Protein AF-A0A840FZL0-F1 (afdb_monomer)

Nearest PDB structures (foldseek):
  4pg3-assembly1_A  TM=5.829E-01  e=6.941E-01  Plasmodium falciparum 3D7
  4ycw-assembly2_F  TM=5.174E-01  e=5.456E-01  Homo sapiens
  6ka6-assembly2_C  TM=3.915E-01  e=3.371E-01  Plasmodium falciparum NF54
  5hgq-assembly1_B  TM=4.459E-01  e=9.960E-01  Loa loa
  4dpg-assembly2_D  TM=3.783E-01  e=2.457E+00  Homo sapiens

Organism: Rhodocyclus tenuis (NCBI:txid1066)

Solvent-accessible surface area (backbone atoms only — not comparable to full-atom values): 14389 Å² total; per-residue (Å²): 140,88,85,88,85,84,86,82,77,90,64,82,72,77,75,56,70,69,56,55,52,51,50,48,55,49,48,53,51,44,35,59,59,43,38,43,32,33,42,71,85,57,88,88,79,59,76,74,55,58,58,53,52,54,53,51,53,54,54,43,68,67,45,89,48,71,68,58,31,58,47,52,52,50,52,53,36,59,76,70,44,21,53,22,72,43,51,59,62,54,50,59,43,49,54,55,26,54,79,66,73,45,35,78,49,68,34,31,38,65,97,78,47,77,43,32,50,57,71,29,51,37,53,45,61,77,54,83,72,91,73,81,42,36,38,33,46,53,19,46,67,70,72,48,74,53,87,80,10,40,30,34,39,34,75,57,39,42,93,90,26,42,32,33,41,73,46,55,44,65,60,36,70,75,33,83,68,29,60,56,54,45,52,52,50,50,52,49,66,72,43,68,85,77,55,42,37,29,36,42,35,34,39,66,51,70,43,86,50,94,86,26,32,34,53,41,60,93,49,72,69,34,51,41,80,42,84,39,76,60,74,78,76,70,82,73,89,80,77,85,85,83,85,86,86,131

Sequence (246 aa):
MELELALQEEEEAPAPVDEIEKARRRATRKVTRLVTKLTIPVAETDVSGGSQITSEIDRIRKYPDPRQRRRALRQYVRGLGATATSLEALVSCFEELKDLDELGQTFKVSGQGVFTFRQAFRHTKLGPTSGFAVYYGGAKPLTKRYGNGFVLKFIDPWKEKPITIYVSPDSLREYPPGARMIKMIDEIEATPEPKPYVRAYWIGGLTSGEEGWNATFTTLAHVVLRVVPPKARAPSSKAAQSQRTK

Radius of gyration: 22.17 Å; Cα contacts (8 Å, |Δi|>4): 341; chains: 1; bounding box: 41×80×51 Å

pLDDT: mean 72.57, std 17.43, range [29.78, 93.62]

Mean predicted aligned error: 14.05 Å

Secondary structure (DSSP, 8-state):
--SSSSSS----PPPPHHHHHHHHHHHHHHHHHH-SEE----TTS-HHHHHHHHHHHHHHHT-S-HHHHHHHHHHHHHHT-SEE-SHHHHHHHHHHHHHTT-TT-EEEETTTEEEEHHHHEEEGGG---SS--EEEEEE-S-SEEETTEEEEEBSS-BTTBPEEEEE-HHHHHHSTTHHHHHHHHHHHHHSPSSPPEEEEEEESEEEE-SSSEEEE-SSGGGEEEEEEPPPP----S-SSSSS---

Foldseek 3Di:
DDPPPDPPDPPVPPDPPVVLVVLVVVLVVLCQQAFQEEEECPPDDPPPVPVVVVVQLVVLVPDPDPVSSVVSSSVVCVVVRNYHDFVVSVVVSLVSCVVSVNQQDWHAYPPQGIDGSVGAEDEPQVFDDPGHHKYKAKWALFDDDDPLKGKTWGPHAHPPAIEIETDDPVLLVVDPCSVVVSVVSVVQVPDPPPGWIKMKIFIDHWDADDRGIYDDDDHCSRIDIDTDGPDPPPPPPPPPPDPDDD

Structure (mmCIF, N/CA/C/O backbone):
data_AF-A0A840FZL0-F1
#
_entry.id   AF-A0A840FZL0-F1
#
loop_
_atom_site.group_PDB
_atom_site.id
_atom_site.type_symbol
_atom_site.label_atom_id
_atom_site.label_alt_id
_atom_site.label_comp_id
_atom_site.label_asym_id
_atom_site.label_entity_id
_atom_site.label_seq_id
_atom_site.pdbx_PDB_ins_code
_atom_site.Cartn_x
_atom_site.Cartn_y
_atom_site.Cartn_z
_atom_site.occupancy
_atom_site.B_iso_or_equiv
_atom_site.auth_seq_id
_atom_site.auth_comp_id
_atom_site.auth_asym_id
_atom_site.auth_atom_id
_atom_site.pdbx_PDB_model_num
ATOM 1 N N . MET A 1 1 ? -1.846 57.608 -3.458 1.00 46.25 1 MET A N 1
ATOM 2 C CA . MET A 1 1 ? -2.729 57.473 -4.636 1.00 46.25 1 MET A CA 1
ATOM 3 C C . MET A 1 1 ? -1.790 57.259 -5.815 1.00 46.25 1 MET A C 1
ATOM 5 O O . MET A 1 1 ? -1.029 58.170 -6.074 1.00 46.25 1 MET A O 1
ATOM 9 N N . GLU A 1 2 ? -1.614 56.097 -6.448 1.00 42.84 2 GLU A N 1
ATOM 10 C CA . GLU A 1 2 ? -2.588 55.056 -6.822 1.00 42.84 2 GLU A CA 1
ATOM 11 C C . GLU A 1 2 ? -1.914 53.699 -7.193 1.00 42.84 2 GLU A C 1
ATOM 13 O O . GLU A 1 2 ? -2.175 53.169 -8.265 1.00 42.84 2 GLU A O 1
ATOM 18 N N . LEU A 1 3 ? -1.015 53.109 -6.388 1.00 42.28 3 LEU A N 1
ATOM 19 C CA . LEU A 1 3 ? -0.313 51.874 -6.826 1.00 42.28 3 LEU A CA 1
ATOM 20 C C . LEU A 1 3 ? -0.133 50.765 -5.767 1.00 42.28 3 LEU A C 1
ATOM 22 O O . LEU A 1 3 ? 0.718 49.900 -5.932 1.00 42.28 3 LEU A O 1
ATOM 26 N N . GLU A 1 4 ? -0.944 50.729 -4.705 1.00 40.09 4 GLU A N 1
ATOM 27 C CA . GLU A 1 4 ? -0.862 49.680 -3.658 1.00 40.09 4 GLU A CA 1
ATOM 28 C C . GLU A 1 4 ? -2.039 48.681 -3.646 1.00 40.09 4 GLU A C 1
ATOM 30 O O . GLU A 1 4 ? -2.209 47.939 -2.686 1.00 40.09 4 GLU A O 1
ATOM 35 N N . LEU A 1 5 ? -2.856 48.616 -4.701 1.00 45.25 5 LEU A N 1
ATOM 36 C CA . LEU A 1 5 ? -4.159 47.927 -4.654 1.00 45.25 5 LEU A CA 1
ATOM 37 C C . LEU A 1 5 ? -4.371 46.861 -5.747 1.00 45.25 5 LEU A C 1
ATOM 39 O O . LEU A 1 5 ? -5.485 46.692 -6.226 1.00 45.25 5 LEU A O 1
ATOM 43 N N . ALA A 1 6 ? -3.319 46.144 -6.161 1.00 42.31 6 ALA A N 1
ATOM 44 C CA . ALA A 1 6 ? -3.429 45.160 -7.253 1.00 42.31 6 ALA A CA 1
ATOM 45 C C . ALA A 1 6 ? -2.724 43.806 -7.025 1.00 42.31 6 ALA A C 1
ATOM 47 O O . ALA A 1 6 ? -2.487 43.084 -7.987 1.00 42.31 6 ALA A O 1
ATOM 48 N N . LEU A 1 7 ? -2.368 43.438 -5.788 1.00 42.12 7 LEU A N 1
ATOM 49 C CA . LEU A 1 7 ? -1.638 42.181 -5.517 1.00 42.12 7 LEU A CA 1
ATOM 50 C C . LEU A 1 7 ? -2.224 41.323 -4.385 1.00 42.12 7 LEU A C 1
ATOM 52 O O . LEU A 1 7 ? -1.544 40.451 -3.848 1.00 42.12 7 LEU A O 1
ATOM 56 N N . GLN A 1 8 ? -3.490 41.532 -4.033 1.00 43.75 8 GLN A N 1
ATOM 57 C CA . GLN A 1 8 ? -4.236 40.609 -3.181 1.00 43.75 8 GLN A CA 1
ATOM 58 C C . GLN A 1 8 ? -5.328 39.934 -4.010 1.00 43.75 8 GLN A C 1
ATOM 60 O O . GLN A 1 8 ? -6.031 40.616 -4.744 1.00 43.75 8 GLN A O 1
ATOM 65 N N . GLU A 1 9 ? -5.430 38.611 -3.845 1.00 44.69 9 GLU A N 1
ATOM 66 C CA . GLU A 1 9 ? -6.437 37.697 -4.415 1.00 44.69 9 GLU A CA 1
ATOM 67 C C . GLU A 1 9 ? -6.098 37.040 -5.768 1.00 44.69 9 GLU A C 1
ATOM 69 O O . GLU A 1 9 ? -6.888 37.040 -6.704 1.00 44.69 9 GLU A O 1
ATOM 74 N N . GLU A 1 10 ? -4.979 36.309 -5.830 1.00 42.50 10 GLU A N 1
ATOM 75 C CA . GLU A 1 10 ? -5.042 34.969 -6.440 1.00 42.50 10 GLU A CA 1
ATOM 76 C C . GLU A 1 10 ? -5.563 33.996 -5.372 1.00 42.50 10 GLU A C 1
ATOM 78 O O . GLU A 1 10 ? -4.831 33.195 -4.789 1.00 42.50 10 GLU A O 1
ATOM 83 N N . GLU A 1 11 ? -6.850 34.133 -5.047 1.00 44.62 11 GLU A N 1
ATOM 84 C CA . GLU A 1 11 ? -7.606 33.044 -4.444 1.00 44.62 11 GLU A CA 1
ATOM 85 C C . GLU A 1 11 ? -7.623 31.917 -5.482 1.00 44.62 11 GLU A C 1
ATOM 87 O O . GLU A 1 11 ? -8.079 32.099 -6.612 1.00 44.62 11 GLU A O 1
ATOM 92 N N . GLU A 1 12 ? -7.061 30.766 -5.122 1.00 48.44 12 GLU A N 1
ATOM 93 C CA . GLU A 1 12 ? -7.165 29.526 -5.881 1.00 48.44 12 GLU A CA 1
ATOM 94 C C . GLU A 1 12 ? -8.660 29.222 -6.052 1.00 48.44 12 GLU A C 1
ATOM 96 O O . GLU A 1 12 ? -9.311 28.706 -5.143 1.00 48.44 12 GLU A O 1
ATOM 101 N N . ALA A 1 13 ? -9.226 29.657 -7.184 1.00 51.25 13 ALA A N 1
ATOM 102 C CA . ALA A 1 13 ? -10.655 29.596 -7.433 1.00 51.25 13 ALA A CA 1
ATOM 103 C C . ALA A 1 13 ? -11.138 28.153 -7.216 1.00 51.25 13 ALA A C 1
ATOM 105 O O . ALA A 1 13 ? -10.579 27.229 -7.822 1.00 51.25 13 ALA A O 1
ATOM 106 N N . PRO A 1 14 ? -12.151 27.921 -6.359 1.00 53.94 14 PRO A N 1
ATOM 107 C CA . PRO A 1 14 ? -12.663 26.581 -6.136 1.00 53.94 14 PRO A CA 1
ATOM 108 C C . PRO A 1 14 ? -13.117 26.009 -7.478 1.00 53.94 14 PRO A C 1
ATOM 110 O O . PRO A 1 14 ? -13.820 26.678 -8.240 1.00 53.94 14 PRO A O 1
ATOM 113 N N . ALA A 1 15 ? -12.684 24.781 -7.781 1.00 56.97 15 ALA A N 1
ATOM 114 C CA . ALA A 1 15 ? -13.045 24.106 -9.022 1.00 56.97 15 ALA A CA 1
ATOM 115 C C . ALA A 1 15 ? -14.566 24.210 -9.253 1.00 56.97 15 ALA A C 1
ATOM 117 O O . ALA A 1 15 ? -15.337 24.052 -8.297 1.00 56.97 15 ALA A O 1
ATOM 118 N N . PRO A 1 16 ? -15.020 24.481 -10.491 1.00 70.62 16 PRO A N 1
ATOM 119 C CA . PRO A 1 16 ? -16.433 24.691 -10.770 1.00 70.62 16 PRO A CA 1
ATOM 120 C C . PRO A 1 16 ? -17.240 23.491 -10.263 1.00 70.62 16 PRO A C 1
ATOM 122 O O . PRO A 1 16 ? -16.865 22.341 -10.488 1.00 70.62 16 PRO A O 1
ATOM 125 N N . VAL A 1 17 ? -18.349 23.756 -9.566 1.00 65.19 17 VAL A N 1
ATOM 126 C CA . VAL A 1 17 ? -19.182 22.753 -8.866 1.00 65.19 17 VAL A CA 1
ATOM 127 C C . VAL A 1 17 ? -19.523 21.542 -9.759 1.00 65.19 17 VAL A C 1
ATOM 129 O O . VAL A 1 17 ? -19.538 20.398 -9.300 1.00 65.19 17 VAL A O 1
ATOM 132 N N . ASP A 1 18 ? -19.677 21.767 -11.066 1.00 74.06 18 ASP A N 1
ATOM 133 C CA . ASP A 1 18 ? -19.906 20.734 -12.082 1.00 74.06 18 ASP A CA 1
ATOM 134 C C . ASP A 1 18 ? -18.758 19.722 -12.244 1.00 74.06 18 ASP A C 1
ATOM 136 O O . ASP A 1 18 ? -18.992 18.557 -12.583 1.00 74.06 18 ASP A O 1
ATOM 140 N N . GLU A 1 19 ? -17.505 20.135 -12.056 1.00 75.00 19 GLU A N 1
ATOM 141 C CA . GLU A 1 19 ? -16.339 19.252 -12.141 1.00 75.00 19 GLU A CA 1
ATOM 142 C C . GLU A 1 19 ? -16.219 18.359 -10.916 1.00 75.00 19 GLU A C 1
ATOM 144 O O . GLU A 1 19 ? -15.965 17.161 -11.068 1.00 75.00 19 GLU A O 1
ATOM 149 N N . ILE A 1 20 ? -16.499 18.902 -9.730 1.00 75.62 20 ILE A N 1
ATOM 150 C CA . ILE A 1 20 ? -16.538 18.140 -8.479 1.00 75.62 20 ILE A CA 1
ATOM 151 C C . ILE A 1 20 ? -17.647 17.086 -8.557 1.00 75.62 20 ILE A C 1
ATOM 153 O O . ILE A 1 20 ? -17.404 15.910 -8.286 1.00 75.62 20 ILE A O 1
ATOM 157 N N . GLU A 1 21 ? -18.842 17.444 -9.037 1.00 79.31 21 GLU A N 1
ATOM 158 C CA . GLU A 1 21 ? -19.922 16.475 -9.244 1.00 79.31 21 GLU A CA 1
ATOM 159 C C . GLU A 1 21 ? -19.586 15.404 -10.292 1.00 79.31 21 GLU A C 1
ATOM 161 O O . GLU A 1 21 ? -19.912 14.222 -10.122 1.00 79.31 21 GLU A O 1
ATOM 166 N N . LYS A 1 22 ? -18.931 15.777 -11.397 1.00 81.81 22 LYS A N 1
ATOM 167 C CA . LYS A 1 22 ? -18.483 14.808 -12.410 1.00 81.81 22 LYS A CA 1
ATOM 168 C C . LYS A 1 22 ? -17.407 13.881 -11.848 1.00 81.81 22 LYS A C 1
ATOM 170 O O . LYS A 1 22 ? -17.469 12.678 -12.120 1.00 81.81 22 LYS A O 1
ATOM 175 N N . ALA A 1 23 ? -16.449 14.404 -11.085 1.00 76.31 23 ALA A N 1
ATOM 176 C CA . ALA A 1 23 ? -15.411 13.631 -10.407 1.00 76.31 23 ALA A CA 1
ATOM 177 C C . ALA A 1 23 ? -16.034 12.658 -9.401 1.00 76.31 23 ALA A C 1
ATOM 179 O O . ALA A 1 23 ? -15.772 11.459 -9.475 1.00 76.31 23 ALA A O 1
ATOM 180 N N . ARG A 1 24 ? -16.979 13.137 -8.590 1.00 78.06 24 ARG A N 1
ATOM 181 C CA . ARG A 1 24 ? -17.811 12.345 -7.680 1.00 78.06 24 ARG A CA 1
ATOM 182 C C . ARG A 1 24 ? -18.518 11.199 -8.387 1.00 78.06 24 ARG A C 1
ATOM 184 O O . ARG A 1 24 ? -18.287 10.036 -8.068 1.00 78.06 24 ARG A O 1
ATOM 191 N N . ARG A 1 25 ? -19.288 11.477 -9.444 1.00 79.81 25 ARG A N 1
ATOM 192 C CA . ARG A 1 25 ? -19.972 10.429 -10.227 1.00 79.81 25 ARG A CA 1
ATOM 193 C C . ARG A 1 25 ? -18.987 9.429 -10.837 1.00 79.81 25 ARG A C 1
ATOM 195 O O . ARG A 1 25 ? -19.314 8.247 -10.947 1.00 79.81 25 ARG A O 1
ATOM 202 N N . ARG A 1 26 ? -17.796 9.869 -11.262 1.00 78.44 26 ARG A N 1
ATOM 203 C CA . ARG A 1 26 ? -16.738 8.981 -11.777 1.00 78.44 26 ARG A CA 1
ATOM 204 C C . ARG A 1 26 ? -16.169 8.095 -10.671 1.00 78.44 26 ARG A C 1
ATOM 206 O O . ARG A 1 26 ? -16.086 6.891 -10.901 1.00 78.44 26 ARG A O 1
ATOM 213 N N . ALA A 1 27 ? -15.854 8.654 -9.506 1.00 71.75 27 ALA A N 1
ATOM 214 C CA . ALA A 1 27 ? -15.339 7.929 -8.350 1.00 71.75 27 ALA A CA 1
ATOM 215 C C . ALA A 1 27 ? -16.360 6.904 -7.849 1.00 71.75 27 ALA A C 1
ATOM 217 O O . ALA A 1 27 ? -16.037 5.723 -7.758 1.00 71.75 27 ALA A O 1
ATOM 218 N N . THR A 1 28 ? -17.628 7.289 -7.672 1.00 73.19 28 THR A N 1
ATOM 219 C CA . THR A 1 28 ? -18.692 6.348 -7.289 1.00 73.19 28 THR A CA 1
ATOM 220 C C . THR A 1 28 ? -18.834 5.233 -8.323 1.00 73.19 28 THR A C 1
ATOM 222 O O . THR A 1 28 ? -18.813 4.057 -7.975 1.00 73.19 28 THR A O 1
ATOM 225 N N . ARG A 1 29 ? -18.880 5.563 -9.624 1.00 73.12 29 ARG A N 1
ATOM 226 C CA . ARG A 1 29 ? -18.911 4.546 -10.690 1.00 73.12 29 ARG A CA 1
ATOM 227 C C . ARG A 1 29 ? -17.684 3.646 -10.658 1.00 73.12 29 ARG A C 1
ATOM 229 O O . ARG A 1 29 ? -17.809 2.472 -10.989 1.00 73.12 29 ARG A O 1
ATOM 236 N N . LYS A 1 30 ? -16.508 4.171 -10.312 1.00 69.00 30 LYS A N 1
ATOM 237 C CA . LYS A 1 30 ? -15.266 3.408 -10.206 1.00 69.00 30 LYS A CA 1
ATOM 238 C C . LYS A 1 30 ? -15.304 2.470 -9.005 1.00 69.00 30 LYS A C 1
ATOM 240 O O . LYS A 1 30 ? -15.003 1.301 -9.196 1.00 69.00 30 LYS A O 1
ATOM 245 N N . VAL A 1 31 ? -15.755 2.921 -7.838 1.00 67.31 31 VAL A N 1
ATOM 246 C CA . VAL A 1 31 ? -15.981 2.076 -6.655 1.00 67.31 31 VAL A CA 1
ATOM 247 C C . VAL A 1 31 ? -16.972 0.967 -6.993 1.00 67.31 31 VAL A C 1
ATOM 249 O O . VAL A 1 31 ? -16.640 -0.206 -6.875 1.00 67.31 31 VAL A O 1
ATOM 252 N N . THR A 1 32 ? -18.137 1.295 -7.556 1.00 64.56 32 THR A N 1
ATOM 253 C CA . THR A 1 32 ? -19.121 0.279 -7.964 1.00 64.56 32 THR A CA 1
ATOM 254 C C . THR A 1 32 ? -18.584 -0.655 -9.055 1.00 64.56 32 THR A C 1
ATOM 256 O O . THR A 1 32 ? -18.957 -1.819 -9.111 1.00 64.56 32 THR A O 1
ATOM 259 N N . ARG A 1 33 ? -17.708 -0.180 -9.948 1.00 62.06 33 ARG A N 1
ATOM 260 C CA . ARG A 1 33 ? -17.163 -0.981 -11.057 1.00 62.06 33 ARG A CA 1
ATOM 261 C C . ARG A 1 33 ? -15.959 -1.836 -10.667 1.00 62.06 33 ARG A C 1
ATOM 263 O O . ARG A 1 33 ? -15.757 -2.881 -11.279 1.00 62.06 33 ARG A O 1
ATOM 270 N N . LEU A 1 34 ? -15.120 -1.357 -9.757 1.00 58.75 34 LEU A N 1
ATOM 271 C CA . LEU A 1 34 ? -13.833 -1.962 -9.416 1.00 58.75 34 LEU A CA 1
ATOM 272 C C . LEU A 1 34 ? -13.852 -2.627 -8.042 1.00 58.75 34 LEU A C 1
ATOM 274 O O . LEU A 1 34 ? -13.121 -3.588 -7.842 1.00 58.75 34 LEU A O 1
ATOM 278 N N . VAL A 1 35 ? -14.655 -2.126 -7.103 1.00 62.03 35 VAL A N 1
ATOM 279 C CA . VAL A 1 35 ? -14.570 -2.463 -5.678 1.00 62.03 35 VAL A CA 1
ATOM 280 C C . VAL A 1 35 ? -15.975 -2.608 -5.082 1.00 62.03 35 VAL A C 1
ATOM 282 O O . VAL A 1 35 ? -16.405 -1.830 -4.241 1.00 62.03 35 VAL A O 1
ATOM 285 N N . THR A 1 36 ? -16.721 -3.624 -5.514 1.00 59.41 36 THR A N 1
ATOM 286 C CA . THR A 1 36 ? -17.925 -4.077 -4.787 1.00 59.41 36 THR A CA 1
ATOM 287 C C . THR A 1 36 ? -17.578 -5.208 -3.818 1.00 59.41 36 THR A C 1
ATOM 289 O O . THR A 1 36 ? -18.111 -5.268 -2.710 1.00 59.41 36 THR A O 1
ATOM 292 N N . LYS A 1 37 ? -16.644 -6.086 -4.207 1.00 58.88 37 LYS A N 1
ATOM 293 C CA . LYS A 1 37 ? -16.176 -7.224 -3.407 1.00 58.88 37 LYS A CA 1
ATOM 294 C C . LYS A 1 37 ? -14.655 -7.413 -3.517 1.00 58.88 37 LYS A C 1
ATOM 296 O O . LYS A 1 37 ? -14.148 -7.912 -4.508 1.00 58.88 37 LYS A O 1
ATOM 301 N N . LEU A 1 38 ? -13.889 -7.048 -2.502 1.00 66.62 38 LEU A N 1
ATOM 302 C CA . LEU A 1 38 ? -12.477 -7.394 -2.408 1.00 66.62 38 LEU A CA 1
ATOM 303 C C . LEU A 1 38 ? -12.329 -8.901 -2.148 1.00 66.62 38 LEU A C 1
ATOM 305 O O . LEU A 1 38 ? -12.906 -9.446 -1.203 1.00 66.62 38 LEU A O 1
ATOM 309 N N . THR A 1 39 ? -11.554 -9.582 -2.982 1.00 60.53 39 THR A N 1
ATOM 310 C CA . THR A 1 39 ? -11.085 -10.945 -2.710 1.00 60.53 39 THR A CA 1
ATOM 311 C C . THR A 1 39 ? -9.616 -10.830 -2.360 1.00 60.53 39 THR A C 1
ATOM 313 O O . THR A 1 39 ? -8.788 -10.592 -3.235 1.00 60.53 39 THR A O 1
ATOM 316 N N . ILE A 1 40 ? -9.317 -10.913 -1.067 1.00 58.41 40 ILE A N 1
ATOM 317 C CA . ILE A 1 40 ? -7.944 -10.973 -0.581 1.00 58.41 40 ILE A CA 1
ATOM 318 C C . ILE A 1 40 ? -7.516 -12.423 -0.773 1.00 58.41 40 ILE A C 1
ATOM 320 O O . ILE A 1 40 ? -8.167 -13.297 -0.195 1.00 58.41 40 ILE A O 1
ATOM 324 N N . PRO A 1 41 ? -6.481 -12.716 -1.572 1.00 51.53 41 PRO A N 1
ATOM 325 C CA . PRO A 1 41 ? -5.879 -14.034 -1.563 1.00 51.53 41 PRO A CA 1
ATOM 326 C C . PRO A 1 41 ? -5.166 -14.196 -0.216 1.00 51.53 41 PRO A C 1
ATOM 328 O O . PRO A 1 41 ? -3.973 -13.946 -0.075 1.00 51.53 41 PRO A O 1
ATOM 331 N N . VAL A 1 42 ? -5.925 -14.557 0.818 1.00 45.69 42 VAL A N 1
ATOM 332 C CA . VAL A 1 42 ? -5.350 -15.127 2.028 1.00 45.69 42 VAL A CA 1
ATOM 333 C C . VAL A 1 42 ? -4.876 -16.498 1.585 1.00 45.69 42 VAL A C 1
ATOM 335 O O . VAL A 1 42 ? -5.691 -17.351 1.223 1.00 45.69 42 VAL A O 1
ATOM 338 N N . ALA A 1 43 ? -3.557 -16.662 1.493 1.00 43.88 43 ALA A N 1
ATOM 339 C CA . ALA A 1 43 ? -2.959 -17.976 1.357 1.00 43.88 43 ALA A CA 1
ATOM 340 C C . ALA A 1 43 ? -3.677 -18.912 2.345 1.00 43.88 43 ALA A C 1
ATOM 342 O O . ALA A 1 43 ? -3.772 -18.577 3.521 1.00 43.88 43 ALA A O 1
ATOM 343 N N . GLU A 1 44 ? -4.225 -20.007 1.806 1.00 35.47 44 GLU A N 1
ATOM 344 C CA . GLU A 1 44 ? -4.810 -21.184 2.477 1.00 35.47 44 GLU A CA 1
ATOM 345 C C . GLU A 1 44 ? -6.319 -21.462 2.383 1.00 35.47 44 GLU A C 1
ATOM 347 O O . GLU A 1 44 ? -6.690 -22.575 2.736 1.00 35.47 44 GLU A O 1
ATOM 352 N N . THR A 1 45 ? -7.201 -20.619 1.822 1.00 34.56 45 THR A N 1
ATOM 353 C CA . THR A 1 45 ? -8.623 -21.058 1.689 1.00 34.56 45 THR A CA 1
ATOM 354 C C . THR A 1 45 ? -9.326 -20.915 0.349 1.00 34.56 45 THR A C 1
ATOM 356 O O . THR A 1 45 ? -10.504 -21.205 0.331 1.00 34.56 45 THR A O 1
ATOM 359 N N . ASP A 1 46 ? -8.661 -20.598 -0.771 1.00 35.16 46 ASP A N 1
ATOM 360 C CA . ASP A 1 46 ? -9.164 -20.985 -2.114 1.00 35.16 46 ASP A CA 1
ATOM 361 C C . ASP A 1 46 ? -8.167 -20.613 -3.227 1.00 35.16 46 ASP A C 1
ATOM 363 O O . ASP A 1 46 ? -8.309 -19.622 -3.950 1.00 35.16 46 ASP A O 1
ATOM 367 N N . VAL A 1 47 ? -7.134 -21.439 -3.419 1.00 38.69 47 VAL A N 1
ATOM 368 C CA . VAL A 1 47 ? -6.192 -21.286 -4.551 1.00 38.69 47 VAL A CA 1
ATOM 369 C C . VAL A 1 47 ? -6.838 -21.708 -5.888 1.00 38.69 47 VAL A C 1
ATOM 371 O O . VAL A 1 47 ? -6.315 -21.410 -6.961 1.00 38.69 47 VAL A O 1
ATOM 374 N N . SER A 1 48 ? -8.029 -22.318 -5.854 1.00 39.56 48 SER A N 1
ATOM 375 C CA . SER A 1 48 ? -8.764 -22.732 -7.058 1.00 39.56 48 SER A CA 1
ATOM 376 C C . SER A 1 48 ? -9.314 -21.538 -7.862 1.00 39.56 48 SER A C 1
ATOM 378 O O . SER A 1 48 ? -9.268 -21.536 -9.092 1.00 39.56 48 SER A O 1
ATOM 380 N N . GLY A 1 49 ? -9.748 -20.461 -7.191 1.00 40.59 49 GLY A N 1
ATOM 381 C CA . GLY A 1 49 ? -10.348 -19.295 -7.856 1.00 40.59 49 GLY A CA 1
ATOM 382 C C . GLY A 1 49 ? -9.339 -18.267 -8.381 1.00 40.59 49 GLY A C 1
ATOM 383 O O . GLY A 1 49 ? -9.523 -17.707 -9.460 1.00 40.59 49 GLY A O 1
ATOM 384 N N . GLY A 1 50 ? -8.241 -18.022 -7.656 1.00 40.81 50 GLY A N 1
ATOM 385 C CA . GLY A 1 50 ? -7.263 -16.982 -8.012 1.00 40.81 50 GLY A CA 1
ATOM 386 C C . GLY A 1 50 ? -6.532 -17.244 -9.335 1.00 40.81 50 GLY A C 1
ATOM 387 O O . GLY A 1 50 ? -6.354 -16.324 -10.132 1.00 40.81 50 GLY A O 1
ATOM 388 N N . SER A 1 51 ? -6.179 -18.506 -9.597 1.00 47.47 51 SER A N 1
ATOM 389 C CA . SER A 1 51 ? -5.520 -18.943 -10.838 1.00 47.47 51 SER A CA 1
ATOM 390 C C . SER A 1 51 ? -6.459 -18.885 -12.054 1.00 47.47 51 SER A C 1
ATOM 392 O O . SER A 1 51 ? -6.065 -18.493 -13.157 1.00 47.47 51 SER A O 1
ATOM 394 N N . GLN A 1 52 ? -7.746 -19.188 -11.856 1.00 49.66 52 GLN A N 1
ATOM 395 C CA . GLN A 1 52 ? -8.766 -19.049 -12.899 1.00 49.66 52 GLN A CA 1
ATOM 396 C C . GLN A 1 52 ? -9.051 -17.574 -13.218 1.00 49.66 52 GLN A C 1
ATOM 398 O O . GLN A 1 52 ? -9.231 -17.214 -14.379 1.00 49.66 52 GLN A O 1
ATOM 403 N N . ILE A 1 53 ? -9.004 -16.688 -12.215 1.00 52.69 53 ILE A N 1
ATOM 404 C CA . ILE A 1 53 ? -9.262 -15.261 -12.426 1.00 52.69 53 ILE A CA 1
ATOM 405 C C . ILE A 1 53 ? -8.140 -14.567 -13.201 1.00 52.69 53 ILE A C 1
ATOM 407 O O . ILE A 1 53 ? -8.419 -13.781 -14.109 1.00 52.69 53 ILE A O 1
ATOM 411 N N . THR A 1 54 ? -6.879 -14.839 -12.864 1.00 53.53 54 THR A N 1
ATOM 412 C CA . THR A 1 54 ? -5.730 -14.253 -13.571 1.00 53.53 54 THR A CA 1
ATOM 413 C C . THR A 1 54 ? -5.630 -14.778 -15.000 1.00 53.53 54 THR A C 1
ATOM 415 O O . THR A 1 54 ? -5.468 -13.983 -15.927 1.00 53.53 54 THR A O 1
ATOM 418 N N . SER A 1 55 ? -5.838 -16.081 -15.203 1.00 60.00 55 SER A N 1
ATOM 419 C CA . SER A 1 55 ? -5.821 -16.689 -16.538 1.00 60.00 55 SER A CA 1
ATOM 420 C C . SER A 1 55 ? -6.939 -16.171 -17.450 1.00 60.00 55 SER A C 1
ATOM 422 O O . SER A 1 55 ? -6.683 -15.910 -18.627 1.00 60.00 55 SER A O 1
ATOM 424 N N . GLU A 1 56 ? -8.146 -15.931 -16.932 1.00 60.69 56 GLU A N 1
ATOM 425 C CA . GLU A 1 56 ? -9.255 -15.391 -17.729 1.00 60.69 56 GLU A CA 1
ATOM 426 C C . GLU A 1 56 ? -9.066 -13.899 -18.063 1.00 60.69 56 GLU A C 1
ATOM 428 O O . GLU A 1 56 ? -9.321 -13.466 -19.189 1.00 60.69 56 GLU A O 1
ATOM 433 N N . ILE A 1 57 ? -8.512 -13.101 -17.141 1.00 59.84 57 ILE A N 1
ATOM 434 C CA . ILE A 1 57 ? -8.142 -11.700 -17.413 1.00 59.84 57 ILE A CA 1
ATOM 435 C C . ILE A 1 57 ? -7.038 -11.618 -18.476 1.00 59.84 57 ILE A C 1
ATOM 437 O O . ILE A 1 57 ? -7.101 -10.766 -19.369 1.00 59.84 57 ILE A O 1
ATOM 441 N N . ASP A 1 58 ? -6.047 -12.505 -18.418 1.00 68.50 58 ASP A N 1
ATOM 442 C CA . ASP A 1 58 ? -4.969 -12.550 -19.405 1.00 68.50 58 ASP A CA 1
ATOM 443 C C . ASP A 1 58 ? -5.449 -13.062 -20.770 1.00 68.50 58 ASP A C 1
ATOM 445 O O . ASP A 1 58 ? -4.980 -12.576 -21.802 1.00 68.50 58 ASP A O 1
ATOM 449 N N . ARG A 1 59 ? -6.457 -13.944 -20.815 1.00 75.81 59 ARG A N 1
ATOM 450 C CA . ARG A 1 59 ? -7.172 -14.298 -22.056 1.00 75.81 59 ARG A CA 1
ATOM 451 C C . ARG A 1 59 ? -7.920 -13.102 -22.641 1.00 75.81 59 ARG A C 1
ATOM 453 O O . ARG A 1 59 ? -7.761 -12.813 -23.824 1.00 75.81 59 ARG A O 1
ATOM 460 N N . ILE A 1 60 ? -8.654 -12.347 -21.821 1.00 73.12 60 ILE A N 1
ATOM 461 C CA . ILE A 1 60 ? -9.373 -11.143 -22.271 1.00 73.12 60 ILE A CA 1
ATOM 462 C C . ILE A 1 60 ? -8.388 -10.093 -22.812 1.00 73.12 60 ILE A C 1
ATOM 464 O O . ILE A 1 60 ? -8.663 -9.445 -23.822 1.00 73.12 60 ILE A O 1
ATOM 468 N N . ARG A 1 61 ? -7.210 -9.933 -22.192 1.00 72.06 61 ARG A N 1
ATOM 469 C CA . ARG A 1 61 ? -6.163 -8.999 -22.653 1.00 72.06 61 ARG A CA 1
ATOM 470 C C . ARG A 1 61 ? -5.602 -9.331 -24.032 1.00 72.06 61 ARG A C 1
ATOM 472 O O . ARG A 1 61 ? -5.173 -8.401 -24.714 1.00 72.06 61 ARG A O 1
ATOM 479 N N . LYS A 1 62 ? -5.634 -10.602 -24.440 1.00 84.00 62 LYS A N 1
ATOM 480 C CA . LYS A 1 62 ? -5.180 -11.064 -25.759 1.00 84.00 62 LYS A CA 1
ATOM 481 C C . LYS A 1 62 ? -6.172 -10.758 -26.886 1.00 84.00 62 LYS A C 1
ATOM 483 O O . LYS A 1 62 ? -5.824 -10.954 -28.045 1.00 84.00 62 LYS A O 1
ATOM 488 N N . TYR A 1 63 ? -7.374 -10.247 -26.596 1.00 82.44 63 TYR A N 1
ATOM 489 C CA . TYR A 1 63 ? -8.315 -9.884 -27.657 1.00 82.44 63 TYR A CA 1
ATOM 490 C C . TYR A 1 63 ? -7.802 -8.727 -28.522 1.00 82.44 63 TYR A C 1
ATOM 492 O O . TYR A 1 63 ? -7.476 -7.670 -27.971 1.00 82.44 63 TYR A O 1
ATOM 500 N N . PRO A 1 64 ? -7.784 -8.878 -29.859 1.00 74.00 64 PRO A N 1
ATOM 501 C CA . PRO A 1 64 ? -7.213 -7.884 -30.764 1.00 74.00 64 PRO A CA 1
ATOM 502 C C . PRO A 1 64 ? -7.995 -6.563 -30.741 1.00 74.00 64 PRO A C 1
ATOM 504 O O . PRO A 1 64 ? -7.383 -5.499 -30.731 1.00 74.00 64 PRO A O 1
ATOM 507 N N . ASP A 1 65 ? -9.327 -6.608 -30.618 1.00 86.38 65 ASP A N 1
ATOM 508 C CA . ASP A 1 65 ? -10.175 -5.411 -30.593 1.00 86.38 65 ASP A CA 1
ATOM 509 C C . ASP A 1 65 ? -10.341 -4.822 -29.166 1.00 86.38 65 ASP A C 1
ATOM 511 O O . ASP A 1 65 ? -10.844 -5.496 -28.250 1.00 86.38 65 ASP A O 1
ATOM 515 N N . PRO A 1 66 ? -9.994 -3.536 -28.946 1.00 66.94 66 PRO A N 1
ATOM 516 C CA . PRO A 1 66 ? -10.229 -2.832 -27.687 1.00 66.94 66 PRO A CA 1
ATOM 517 C C . PRO A 1 66 ? -11.696 -2.810 -27.230 1.00 66.94 66 PRO A C 1
ATOM 519 O O . PRO A 1 66 ? -11.966 -2.804 -26.022 1.00 66.94 66 PRO A O 1
ATOM 522 N N . ARG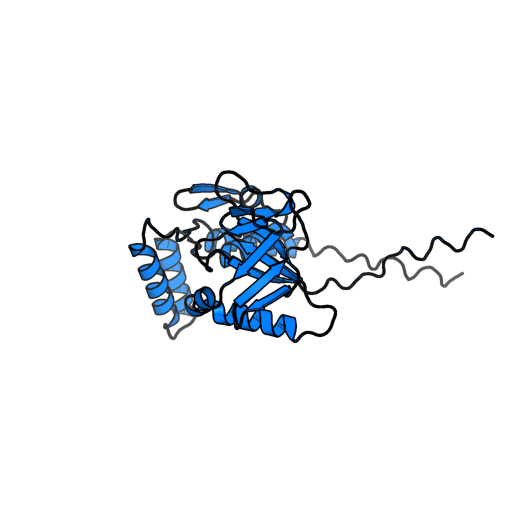 A 1 67 ? -12.669 -2.773 -28.153 1.00 70.31 67 ARG A N 1
ATOM 523 C CA . ARG A 1 67 ? -14.100 -2.720 -27.794 1.00 70.31 67 ARG A CA 1
ATOM 524 C C . ARG A 1 67 ? -14.592 -4.066 -27.275 1.00 70.31 67 ARG A C 1
ATOM 526 O O . ARG A 1 67 ? -15.284 -4.107 -26.251 1.00 70.31 67 ARG A O 1
ATOM 533 N N . GLN A 1 68 ? -14.179 -5.148 -27.924 1.00 76.56 68 GLN A N 1
ATOM 534 C CA . GLN A 1 68 ? -14.460 -6.520 -27.510 1.00 76.56 68 GLN A CA 1
ATOM 535 C C . GLN A 1 68 ? -13.816 -6.837 -26.156 1.00 76.56 68 GLN A C 1
ATOM 537 O O . GLN A 1 68 ? -14.499 -7.305 -25.244 1.00 76.56 68 GLN A O 1
ATOM 542 N N . ARG A 1 69 ? -12.558 -6.420 -25.957 1.00 73.75 69 ARG A N 1
ATOM 543 C CA . ARG A 1 69 ? -11.851 -6.486 -24.667 1.00 73.75 69 ARG A CA 1
ATOM 544 C C . ARG A 1 69 ? -12.634 -5.817 -23.541 1.00 73.75 69 ARG A C 1
ATOM 546 O O . ARG A 1 69 ? -12.839 -6.400 -22.481 1.00 73.75 69 ARG A O 1
ATOM 553 N N . ARG A 1 70 ? -13.153 -4.608 -23.779 1.00 62.41 70 ARG A N 1
ATOM 554 C CA . ARG A 1 70 ? -13.970 -3.868 -22.800 1.00 62.41 70 ARG A CA 1
ATOM 555 C C . ARG A 1 70 ? -15.342 -4.497 -22.542 1.00 62.41 70 ARG A C 1
ATOM 557 O O . ARG A 1 70 ? -15.911 -4.240 -21.480 1.00 62.41 70 ARG A O 1
ATOM 564 N N . ARG A 1 71 ? -15.930 -5.222 -23.499 1.00 70.75 71 ARG A N 1
ATOM 565 C CA . ARG A 1 71 ? -17.213 -5.928 -23.314 1.00 70.75 71 ARG A CA 1
ATOM 566 C C . ARG A 1 71 ? -17.023 -7.221 -22.527 1.00 70.75 71 ARG A C 1
ATOM 568 O O . ARG A 1 71 ? -17.714 -7.392 -21.529 1.00 70.75 71 ARG A O 1
ATOM 575 N N . ALA A 1 72 ? -16.049 -8.043 -22.904 1.00 68.25 72 ALA A N 1
ATOM 576 C CA . ALA A 1 72 ? -15.736 -9.287 -22.210 1.00 68.25 72 ALA A CA 1
ATOM 577 C C . ALA A 1 72 ? -15.304 -9.037 -20.762 1.00 68.25 72 ALA A C 1
ATOM 579 O O . ALA A 1 72 ? -15.835 -9.655 -19.847 1.00 68.25 72 ALA A O 1
ATOM 580 N N . LEU A 1 73 ? -14.464 -8.020 -20.529 1.00 57.91 73 LEU A N 1
ATOM 581 C CA . LEU A 1 73 ? -14.101 -7.609 -19.173 1.00 57.91 73 LEU A CA 1
ATOM 582 C C . LEU A 1 73 ? -15.334 -7.177 -18.362 1.00 57.91 73 LEU A C 1
ATOM 584 O O . LEU A 1 73 ? -15.436 -7.490 -17.186 1.00 57.91 73 LEU A O 1
ATOM 588 N N . ARG A 1 74 ? -16.302 -6.482 -18.977 1.00 56.38 74 ARG A N 1
ATOM 589 C CA . ARG A 1 74 ? -17.544 -6.070 -18.298 1.00 56.38 74 ARG A CA 1
ATOM 590 C C . ARG A 1 74 ? -18.473 -7.242 -17.989 1.00 56.38 74 ARG A C 1
ATOM 592 O O . ARG A 1 74 ? -19.108 -7.217 -16.943 1.00 56.38 74 ARG A O 1
ATOM 599 N N . GLN A 1 75 ? -18.579 -8.224 -18.879 1.00 62.03 75 GLN A N 1
ATOM 600 C CA . GLN A 1 75 ? -19.388 -9.425 -18.655 1.00 62.03 75 GLN A CA 1
ATOM 601 C C . GLN A 1 75 ? -18.770 -10.315 -17.579 1.00 62.03 75 GLN A C 1
ATOM 603 O O . GLN A 1 75 ? -19.472 -10.719 -16.660 1.00 62.03 75 GLN A O 1
ATOM 608 N N . TYR A 1 76 ? -17.455 -10.509 -17.630 1.00 57.75 76 TYR A N 1
ATOM 609 C CA . TYR A 1 76 ? -16.697 -11.245 -16.626 1.00 57.75 76 TYR A CA 1
ATOM 610 C C . TYR A 1 76 ? -16.815 -10.607 -15.230 1.00 57.75 76 TYR A C 1
ATOM 612 O O . TYR A 1 76 ? -17.190 -11.263 -14.262 1.00 57.75 76 TYR A O 1
ATOM 620 N N . VAL A 1 77 ? -16.626 -9.285 -15.143 1.00 49.66 77 VAL A N 1
ATOM 621 C CA . VAL A 1 77 ? -16.777 -8.508 -13.899 1.00 49.66 77 VAL A CA 1
ATOM 622 C C . VAL A 1 77 ? -18.233 -8.466 -13.407 1.00 49.66 77 VAL A C 1
ATOM 624 O O . VAL A 1 77 ? -18.465 -8.412 -12.204 1.00 49.66 77 VAL A O 1
ATOM 627 N N . ARG A 1 78 ? -19.237 -8.513 -14.296 1.00 52.69 78 ARG A N 1
ATOM 628 C CA . ARG A 1 78 ? -20.653 -8.641 -13.893 1.00 52.69 78 ARG A CA 1
ATOM 629 C C . ARG A 1 78 ? -20.982 -10.032 -13.356 1.00 52.69 78 ARG A C 1
ATOM 631 O O . ARG A 1 78 ? -21.720 -10.114 -12.383 1.00 52.69 78 ARG A O 1
ATOM 638 N N . GLY A 1 79 ? -20.442 -11.090 -13.963 1.00 49.72 79 GLY A N 1
ATOM 639 C CA . GLY A 1 79 ? -20.664 -12.476 -13.537 1.00 49.72 79 GLY A CA 1
ATOM 640 C C . GLY A 1 79 ? -20.058 -12.796 -12.169 1.00 49.72 79 GLY A C 1
ATOM 641 O O . GLY A 1 79 ? -20.610 -13.600 -11.429 1.00 49.72 79 GLY A O 1
ATOM 642 N N . LEU A 1 80 ? -18.971 -12.115 -11.797 1.00 46.28 80 LEU A N 1
ATOM 643 C CA . LEU A 1 80 ? -18.314 -12.271 -10.494 1.00 46.28 80 LEU A CA 1
ATOM 644 C C . LEU A 1 80 ? -18.861 -11.334 -9.398 1.00 46.28 80 LEU A C 1
ATOM 646 O O . LEU A 1 80 ? -18.487 -11.459 -8.228 1.00 46.28 80 LEU A O 1
ATOM 650 N N . GLY A 1 81 ? -19.721 -10.372 -9.762 1.00 45.81 81 GLY A N 1
ATOM 651 C CA . GLY A 1 81 ? -19.839 -9.114 -9.022 1.00 45.81 81 GLY A CA 1
ATOM 652 C C . GLY A 1 81 ? -18.528 -8.328 -9.133 1.00 45.81 81 GLY A C 1
ATOM 653 O O . GLY A 1 81 ? -17.459 -8.911 -9.287 1.00 45.81 81 GLY A O 1
ATOM 654 N N . ALA A 1 82 ? -18.554 -6.996 -9.113 1.00 50.00 82 ALA A N 1
ATOM 655 C CA . ALA A 1 82 ? -17.321 -6.238 -9.325 1.00 50.00 82 ALA A CA 1
ATOM 656 C C . ALA A 1 82 ? -16.300 -6.498 -8.201 1.00 50.00 82 ALA A C 1
ATOM 658 O O . ALA A 1 82 ? -16.405 -5.944 -7.104 1.00 50.00 82 ALA A O 1
ATOM 659 N N . THR A 1 83 ? -15.329 -7.379 -8.466 1.00 48.78 83 THR A N 1
ATOM 660 C CA . THR A 1 83 ? -14.345 -7.815 -7.481 1.00 48.78 83 THR A CA 1
ATOM 661 C C . THR A 1 83 ? -12.993 -7.157 -7.692 1.00 48.78 83 THR A C 1
ATOM 663 O O . THR A 1 83 ? -12.380 -7.334 -8.747 1.00 48.78 83 THR A O 1
ATOM 666 N N . ALA A 1 84 ? -12.480 -6.476 -6.670 1.00 54.97 84 ALA A N 1
ATOM 667 C CA . ALA A 1 84 ? -11.066 -6.132 -6.627 1.00 54.97 84 ALA A CA 1
ATOM 668 C C . ALA A 1 84 ? -10.299 -7.359 -6.128 1.00 54.97 84 ALA A C 1
ATOM 670 O O . ALA A 1 84 ? -10.581 -7.876 -5.052 1.00 54.97 84 ALA A O 1
ATOM 671 N N . THR A 1 85 ? -9.333 -7.840 -6.900 1.00 60.12 85 THR A N 1
ATOM 672 C CA . THR A 1 85 ? -8.397 -8.890 -6.459 1.00 60.12 85 THR A CA 1
ATOM 673 C C . THR A 1 85 ? -7.076 -8.316 -5.951 1.00 60.12 85 THR A C 1
ATOM 675 O O . THR A 1 85 ? -6.234 -9.048 -5.447 1.00 60.12 85 THR A O 1
ATOM 678 N N . SER A 1 86 ? -6.879 -7.001 -6.098 1.00 67.50 86 SER A N 1
ATOM 679 C CA . SER A 1 86 ? -5.628 -6.317 -5.784 1.00 67.50 86 SER A CA 1
ATOM 680 C C . SER A 1 86 ? -5.873 -5.124 -4.870 1.00 67.50 86 SER A C 1
ATOM 682 O O . SER A 1 86 ? -6.780 -4.317 -5.108 1.00 67.50 86 SER A O 1
ATOM 684 N N . LEU A 1 87 ? -5.004 -4.987 -3.866 1.00 81.19 87 LEU A N 1
ATOM 685 C CA . LEU A 1 87 ? -4.923 -3.817 -2.999 1.00 81.19 87 LEU A CA 1
ATOM 686 C C . LEU A 1 87 ? -4.746 -2.522 -3.810 1.00 81.19 87 LEU A C 1
ATOM 688 O O . LEU A 1 87 ? -5.247 -1.479 -3.407 1.00 81.19 87 LEU A O 1
ATOM 692 N N . GLU A 1 88 ? -4.111 -2.577 -4.984 1.00 80.56 88 GLU A N 1
ATOM 693 C CA . GLU A 1 88 ? -3.852 -1.390 -5.805 1.00 80.56 88 GLU A CA 1
ATOM 694 C C . GLU A 1 88 ? -5.145 -0.699 -6.261 1.00 80.56 88 GLU A C 1
ATOM 696 O O . GLU A 1 88 ? -5.263 0.524 -6.179 1.00 80.56 88 GLU A O 1
ATOM 701 N N . ALA A 1 89 ? -6.148 -1.477 -6.680 1.00 79.19 89 ALA A N 1
ATOM 702 C CA . ALA A 1 89 ? -7.442 -0.937 -7.093 1.00 79.19 89 ALA A CA 1
ATOM 703 C C . ALA A 1 89 ? -8.187 -0.285 -5.920 1.00 79.19 89 ALA A C 1
ATOM 705 O O . ALA A 1 89 ? -8.843 0.745 -6.091 1.00 79.19 89 ALA A O 1
ATOM 706 N N . LEU A 1 90 ? -8.058 -0.875 -4.731 1.00 84.12 90 LEU A N 1
ATOM 707 C CA . LEU A 1 90 ? -8.668 -0.386 -3.502 1.00 84.12 90 LEU A CA 1
ATOM 708 C C . LEU A 1 90 ? -7.999 0.912 -3.025 1.00 84.12 90 LEU A C 1
ATOM 710 O O . LEU A 1 90 ? -8.702 1.873 -2.722 1.00 84.12 90 LEU A O 1
ATOM 714 N N . VAL A 1 91 ? -6.665 0.984 -3.049 1.00 87.81 91 VAL A N 1
ATOM 715 C CA . VAL A 1 91 ? -5.894 2.205 -2.750 1.00 87.81 91 VAL A CA 1
ATOM 716 C C . VAL A 1 91 ? -6.260 3.329 -3.717 1.00 87.81 91 VAL A C 1
ATOM 718 O O . VAL A 1 91 ? -6.550 4.437 -3.281 1.00 87.81 91 VAL A O 1
ATOM 721 N N . SER A 1 92 ? -6.338 3.045 -5.018 1.00 85.12 92 SER A N 1
ATOM 722 C CA . SER A 1 92 ? -6.726 4.053 -6.009 1.00 85.12 92 SER A CA 1
ATOM 723 C C . SER A 1 92 ? -8.173 4.532 -5.884 1.00 85.12 92 SER A C 1
ATOM 725 O O . SER A 1 92 ? -8.477 5.616 -6.366 1.00 85.12 92 SER A O 1
ATOM 727 N N . CYS A 1 93 ? -9.080 3.744 -5.300 1.00 83.81 93 CYS A N 1
ATOM 728 C CA . CYS A 1 93 ? -10.418 4.234 -4.958 1.00 83.81 93 CYS A CA 1
ATOM 729 C C . CYS A 1 93 ? -10.380 5.069 -3.677 1.00 83.81 93 CYS A C 1
ATOM 731 O O . CYS A 1 93 ? -11.034 6.098 -3.606 1.00 83.81 93 CYS A O 1
ATOM 733 N N . PHE A 1 94 ? -9.592 4.654 -2.685 1.00 88.06 94 PHE A N 1
ATOM 734 C CA . PHE A 1 94 ? -9.424 5.404 -1.446 1.00 88.06 94 PHE A CA 1
ATOM 735 C C . PHE A 1 94 ? -8.843 6.799 -1.673 1.00 88.06 94 PHE A C 1
ATOM 737 O O . PHE A 1 94 ? -9.355 7.743 -1.089 1.00 88.06 94 PHE A O 1
ATOM 744 N N . GLU A 1 95 ? -7.810 6.947 -2.507 1.00 86.50 95 GLU A N 1
ATOM 745 C CA . GLU A 1 95 ? -7.224 8.263 -2.800 1.00 86.50 95 GLU A CA 1
ATOM 746 C C . GLU A 1 95 ? -8.251 9.195 -3.457 1.00 86.50 95 GLU A C 1
ATOM 748 O O . GLU A 1 95 ? -8.478 10.289 -2.956 1.00 86.50 95 GLU A O 1
ATOM 753 N N . GLU A 1 96 ? -8.971 8.716 -4.475 1.00 83.38 96 GLU A N 1
ATOM 754 C CA . GLU A 1 96 ? -10.028 9.503 -5.127 1.00 83.38 96 GLU A CA 1
ATOM 755 C C . GLU A 1 96 ? -11.180 9.854 -4.175 1.00 83.38 96 GLU A C 1
ATOM 757 O O . GLU A 1 96 ? -11.674 10.976 -4.187 1.00 83.38 96 GLU A O 1
ATOM 762 N N . LEU A 1 97 ? -11.616 8.913 -3.331 1.00 84.69 97 LEU A N 1
ATOM 763 C CA . LEU A 1 97 ? -12.668 9.169 -2.344 1.00 84.69 97 LEU A CA 1
ATOM 764 C C . LEU A 1 97 ? -12.203 10.102 -1.227 1.00 84.69 97 LEU A C 1
ATOM 766 O O . LEU A 1 97 ? -13.023 10.822 -0.667 1.00 84.69 97 LEU A O 1
ATOM 770 N N . LYS A 1 98 ? -10.916 10.077 -0.878 1.00 86.00 98 LYS A N 1
ATOM 77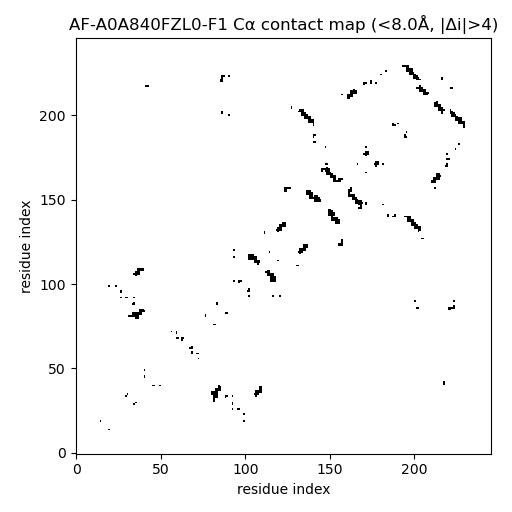1 C CA . LYS A 1 98 ? -10.339 10.964 0.130 1.00 86.00 98 LYS A CA 1
ATOM 772 C C . LYS A 1 98 ? -10.350 12.410 -0.354 1.00 86.00 98 LYS A C 1
ATOM 774 O O . LYS A 1 98 ? -10.700 13.284 0.430 1.00 86.00 98 LYS A O 1
ATOM 779 N N . ASP A 1 99 ? -10.010 12.642 -1.618 1.00 82.06 99 ASP A N 1
ATOM 780 C CA . ASP A 1 99 ? -10.019 13.982 -2.214 1.00 82.06 99 ASP A CA 1
ATOM 781 C C . ASP A 1 99 ? -11.446 14.550 -2.339 1.00 82.06 99 ASP A C 1
ATOM 783 O O . ASP A 1 99 ? -11.638 15.761 -2.341 1.00 82.06 99 ASP A O 1
ATOM 787 N N . LEU A 1 100 ? -12.455 13.673 -2.384 1.00 81.25 100 LEU A N 1
ATOM 788 C CA . LEU A 1 100 ? -13.881 14.017 -2.449 1.00 81.25 100 LEU A CA 1
ATOM 789 C C . LEU A 1 100 ? -14.602 13.988 -1.085 1.00 81.25 100 LEU A C 1
ATOM 791 O O . LEU A 1 100 ? -15.815 14.172 -1.043 1.00 81.25 100 LEU A O 1
ATOM 795 N N . ASP A 1 101 ? -13.889 13.705 0.010 1.00 83.06 101 ASP A N 1
ATOM 796 C CA . ASP A 1 101 ? -14.440 13.481 1.361 1.00 83.06 101 ASP A CA 1
ATOM 797 C C . ASP A 1 101 ? -15.584 12.433 1.432 1.00 83.06 101 ASP A C 1
ATOM 799 O O . ASP A 1 101 ? -16.503 12.490 2.247 1.00 83.06 101 ASP A O 1
ATOM 803 N N . GLU A 1 102 ? -15.520 11.403 0.584 1.00 85.12 102 GLU A N 1
ATOM 804 C CA . GLU A 1 102 ? -16.531 10.340 0.460 1.00 85.12 102 GLU A CA 1
ATOM 805 C C . GLU A 1 102 ? -16.082 8.993 1.036 1.00 85.12 102 GLU A C 1
ATOM 807 O O . GLU A 1 102 ? -16.509 7.912 0.620 1.00 85.12 102 GLU A O 1
ATOM 812 N N . LEU A 1 103 ? -15.241 9.027 2.064 1.00 85.56 103 LEU A N 1
ATOM 813 C CA . LEU A 1 103 ? -14.718 7.818 2.707 1.00 85.56 103 LEU A CA 1
ATOM 814 C C . LEU A 1 103 ? -15.795 6.963 3.410 1.00 85.56 103 LEU A C 1
ATOM 816 O O . LEU A 1 103 ? -15.504 5.853 3.859 1.00 85.56 103 LEU A O 1
ATOM 820 N N . GLY A 1 104 ? -17.036 7.449 3.502 1.00 84.88 104 GLY A N 1
ATOM 821 C CA . GLY A 1 104 ? -18.188 6.696 4.006 1.00 84.88 104 GLY A CA 1
ATOM 822 C C . GLY A 1 104 ? -18.675 5.572 3.082 1.00 84.88 104 GLY A C 1
ATOM 823 O O . GLY A 1 104 ? -19.480 4.751 3.518 1.00 84.88 104 GLY A O 1
ATOM 824 N N . GLN A 1 105 ? -18.197 5.496 1.832 1.00 83.12 105 GLN A N 1
ATOM 825 C CA . GLN A 1 105 ? -18.577 4.410 0.922 1.00 83.12 105 GLN A CA 1
ATOM 826 C C . GLN A 1 105 ? -18.160 3.035 1.468 1.00 83.12 105 GLN A C 1
ATOM 828 O O . GLN A 1 105 ? -17.152 2.900 2.169 1.00 83.12 105 GLN A O 1
ATOM 833 N N . THR A 1 106 ? -18.943 2.006 1.142 1.00 84.06 106 THR A N 1
ATOM 834 C CA . THR A 1 106 ? -18.739 0.637 1.624 1.00 84.06 106 THR A CA 1
ATOM 835 C C . THR A 1 106 ? -18.235 -0.290 0.528 1.00 84.06 106 THR A C 1
ATOM 837 O O . THR A 1 106 ? -18.525 -0.115 -0.654 1.00 84.06 106 THR A O 1
ATO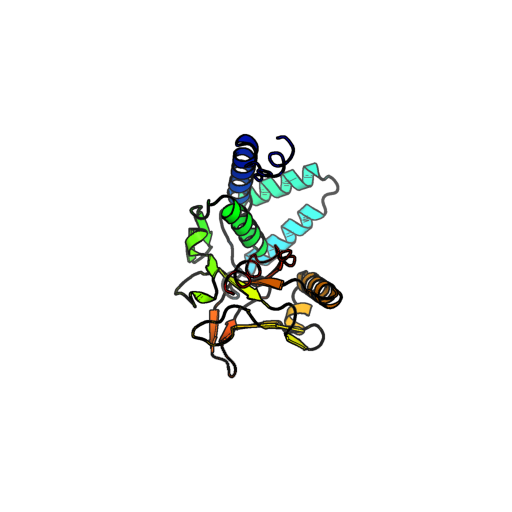M 840 N N . PHE A 1 107 ? -17.489 -1.310 0.933 1.00 82.00 107 PHE A N 1
ATOM 841 C CA . PHE A 1 107 ? -17.090 -2.425 0.088 1.00 82.00 107 PHE A CA 1
ATOM 842 C C . PHE A 1 107 ? -17.107 -3.719 0.899 1.00 82.00 107 PHE A C 1
ATOM 844 O O . PHE A 1 107 ? -16.913 -3.724 2.116 1.00 82.00 107 PHE A O 1
ATOM 851 N N . LYS A 1 108 ? -17.353 -4.844 0.229 1.00 78.50 108 LYS A N 1
ATOM 852 C CA . LYS A 1 108 ? -17.330 -6.161 0.869 1.00 78.50 108 LYS A CA 1
ATOM 853 C C . LYS A 1 108 ? -15.934 -6.756 0.779 1.00 78.50 108 LYS A C 1
ATOM 855 O O . LYS A 1 108 ? -15.352 -6.741 -0.293 1.00 78.50 108 LYS A O 1
ATOM 860 N N . VAL A 1 109 ? -15.417 -7.335 1.850 1.00 76.81 109 VAL A N 1
ATOM 861 C CA . VAL A 1 109 ? -14.218 -8.175 1.846 1.00 76.81 109 VAL A CA 1
ATOM 862 C C . VAL A 1 109 ? -14.651 -9.626 2.012 1.00 76.81 109 VAL A C 1
ATOM 864 O O . VAL A 1 109 ? -15.398 -9.977 2.930 1.00 76.81 109 VAL A O 1
ATOM 867 N N . SER A 1 110 ? -14.214 -10.480 1.093 1.00 72.00 110 SER A N 1
ATOM 868 C CA . SER A 1 110 ? -14.516 -11.912 1.124 1.00 72.00 110 SER A CA 1
ATOM 869 C C . SER A 1 110 ? -13.971 -12.531 2.413 1.00 72.00 110 SER A C 1
ATOM 871 O O . SER A 1 110 ? -12.814 -12.316 2.753 1.00 72.00 110 SER A O 1
ATOM 873 N N . GLY A 1 111 ? -14.823 -13.242 3.155 1.00 69.94 111 GLY A N 1
ATOM 874 C CA . GLY A 1 111 ? -14.465 -13.866 4.434 1.00 69.94 111 GLY A CA 1
ATOM 875 C C . GLY A 1 111 ? -14.425 -12.933 5.653 1.00 69.94 111 GLY A C 1
ATOM 876 O O 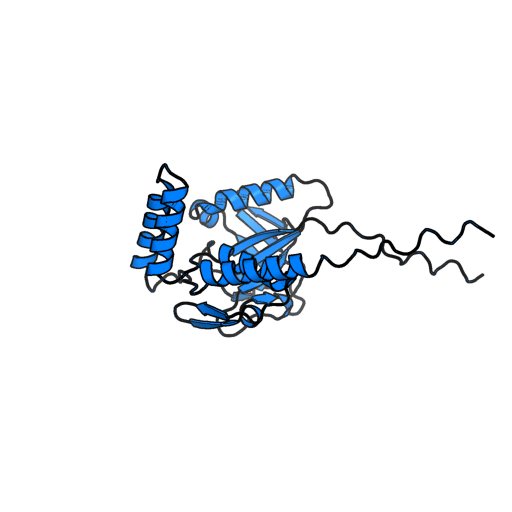. GLY A 1 111 ? -14.374 -13.433 6.768 1.00 69.94 111 GLY A O 1
ATOM 877 N N . GLN A 1 112 ? -14.487 -11.604 5.482 1.00 74.00 112 GLN A N 1
ATOM 878 C CA . GLN A 1 112 ? -14.356 -10.646 6.598 1.00 74.00 112 GLN A CA 1
ATOM 879 C C . GLN A 1 112 ? -15.556 -9.701 6.770 1.00 74.00 112 GLN A C 1
ATOM 881 O O . GLN A 1 112 ? -15.692 -9.088 7.824 1.00 74.00 112 GLN A O 1
ATOM 886 N N . GLY A 1 113 ? -16.449 -9.595 5.779 1.00 80.81 113 GLY A N 1
ATOM 887 C CA . GLY A 1 113 ? -17.698 -8.832 5.898 1.00 80.81 113 GLY A CA 1
ATOM 888 C C . GLY A 1 113 ? -17.710 -7.540 5.084 1.00 80.81 113 GLY A C 1
ATOM 889 O O . GLY A 1 113 ? -17.058 -7.451 4.048 1.00 80.81 113 GLY A O 1
ATOM 890 N N . VAL A 1 114 ? -18.513 -6.559 5.494 1.00 84.56 114 VAL A N 1
ATOM 891 C CA . VAL A 1 114 ? -18.654 -5.263 4.806 1.00 84.56 114 VAL A CA 1
ATOM 892 C C . VAL A 1 114 ? -17.959 -4.184 5.627 1.00 84.56 114 VAL A C 1
ATOM 894 O O . VAL A 1 114 ? -18.199 -4.077 6.824 1.00 84.56 114 VAL A O 1
ATOM 897 N N . PHE A 1 115 ? -17.123 -3.378 4.975 1.00 85.19 115 PHE A N 1
ATOM 898 C CA . PHE A 1 115 ? -16.345 -2.312 5.602 1.00 85.19 115 PHE A CA 1
ATOM 899 C C . PHE A 1 115 ? -16.574 -0.985 4.887 1.00 85.19 115 PHE A C 1
ATOM 901 O O . PHE A 1 115 ? -16.818 -0.953 3.681 1.00 85.19 115 PHE A O 1
ATOM 908 N N . THR A 1 116 ? -16.457 0.121 5.619 1.00 87.88 116 THR A N 1
ATOM 909 C CA . THR A 1 116 ? -16.338 1.458 5.014 1.00 87.88 116 THR A CA 1
ATOM 910 C C . THR A 1 116 ? -14.876 1.762 4.683 1.00 87.88 116 THR A C 1
ATOM 912 O O . THR A 1 116 ? -13.975 1.304 5.392 1.00 87.88 116 THR A O 1
ATOM 915 N N . PHE A 1 117 ? -14.612 2.572 3.651 1.00 87.12 117 PHE A N 1
ATOM 916 C CA . PHE A 1 117 ? -13.245 3.025 3.342 1.00 87.12 117 PHE A CA 1
ATOM 917 C C . PHE A 1 117 ? -12.599 3.738 4.537 1.00 87.12 117 PHE A C 1
ATOM 919 O O . PHE A 1 117 ? -11.426 3.507 4.825 1.00 87.12 117 PHE A O 1
ATOM 926 N N . ARG A 1 118 ? -13.379 4.525 5.288 1.00 88.50 118 ARG A N 1
ATOM 927 C CA . ARG A 1 118 ? -12.932 5.216 6.506 1.00 88.50 118 ARG A CA 1
ATOM 928 C C . ARG A 1 118 ? -12.471 4.270 7.616 1.00 88.50 118 ARG A C 1
ATOM 930 O O . ARG A 1 118 ? -11.522 4.588 8.321 1.00 88.50 118 ARG A O 1
ATOM 937 N N . GLN A 1 119 ? -13.153 3.141 7.806 1.00 87.81 119 GLN A N 1
ATOM 938 C CA . GLN A 1 119 ? -12.798 2.169 8.846 1.00 87.81 119 GLN A CA 1
ATOM 939 C C . GLN A 1 119 ? -11.655 1.255 8.411 1.00 87.81 119 GLN A C 1
ATOM 941 O O . GLN A 1 119 ? -10.805 0.912 9.232 1.00 87.81 119 GLN A O 1
ATOM 946 N N . ALA A 1 120 ? -11.645 0.866 7.134 1.00 88.81 120 ALA A N 1
ATOM 947 C CA . ALA A 1 120 ? -10.662 -0.059 6.599 1.00 88.81 120 ALA A CA 1
ATOM 948 C C . ALA A 1 120 ? -9.279 0.582 6.449 1.00 88.81 120 ALA A C 1
ATOM 950 O O . ALA A 1 120 ? -8.284 -0.062 6.761 1.00 88.81 120 ALA A O 1
ATOM 951 N N . PHE A 1 121 ? -9.186 1.831 5.986 1.00 91.50 121 PHE A N 1
ATOM 952 C CA . PHE A 1 121 ? -7.899 2.506 5.830 1.00 91.50 121 PHE A CA 1
ATOM 953 C C . PHE A 1 121 ? -7.484 3.200 7.119 1.00 91.50 121 PHE A C 1
ATOM 955 O O . PHE A 1 121 ? -8.152 4.119 7.590 1.00 91.50 121 PHE A O 1
ATOM 962 N N . ARG A 1 122 ? -6.334 2.805 7.663 1.00 91.00 122 ARG A N 1
ATOM 963 C CA . ARG A 1 122 ? -5.798 3.366 8.901 1.00 91.00 122 ARG A CA 1
ATOM 964 C C . ARG A 1 122 ? -4.403 3.919 8.720 1.00 91.00 122 ARG A C 1
ATOM 966 O O . ARG A 1 122 ? -3.513 3.275 8.175 1.00 91.00 122 ARG A O 1
ATOM 973 N N . HIS A 1 123 ? -4.204 5.117 9.251 1.00 91.38 123 HIS A N 1
ATOM 974 C CA . HIS A 1 123 ? -2.880 5.704 9.316 1.00 91.38 123 HIS A CA 1
ATOM 975 C C . HIS A 1 123 ? -2.013 4.955 10.339 1.00 91.38 123 HIS A C 1
ATOM 977 O O . HIS A 1 123 ? -2.487 4.645 11.433 1.00 91.38 123 HIS A O 1
ATOM 983 N N . THR A 1 124 ? -0.734 4.731 10.031 1.00 88.44 124 THR A N 1
ATOM 984 C CA . THR A 1 124 ? 0.208 3.992 10.898 1.00 88.44 124 THR A CA 1
ATOM 985 C C . THR A 1 124 ? 0.274 4.502 12.342 1.00 88.44 124 THR A C 1
ATOM 987 O O . THR A 1 124 ? 0.305 3.707 13.276 1.00 88.44 124 THR A O 1
ATOM 990 N N . LYS A 1 125 ? 0.227 5.828 12.536 1.00 86.62 125 LYS A N 1
ATOM 991 C CA . LYS A 1 125 ? 0.171 6.503 13.854 1.00 86.62 125 LYS A CA 1
ATOM 992 C C . LYS A 1 125 ? -0.903 5.976 14.803 1.00 86.62 125 LYS A C 1
ATOM 994 O O . LYS A 1 125 ? -0.713 6.038 16.012 1.00 86.62 125 LYS A O 1
ATOM 999 N N . LEU A 1 126 ? -2.034 5.510 14.274 1.00 86.25 126 LEU A N 1
ATOM 1000 C CA . LEU A 1 126 ? -3.151 5.027 15.090 1.00 86.25 126 LEU A CA 1
ATOM 1001 C C . LEU A 1 126 ? -2.897 3.619 15.644 1.00 86.25 126 LEU A C 1
ATOM 1003 O O . LEU A 1 126 ? -3.603 3.183 16.549 1.00 86.25 126 LEU A O 1
ATOM 1007 N N . GLY A 1 127 ? -1.874 2.931 15.136 1.00 82.69 127 GLY A N 1
ATOM 1008 C CA . GLY A 1 127 ? -1.519 1.584 15.549 1.00 82.69 127 GLY A CA 1
ATOM 1009 C C . GLY A 1 127 ? -2.375 0.486 14.912 1.00 82.69 127 GLY A C 1
ATOM 1010 O O . GLY A 1 127 ? -3.289 0.763 14.126 1.00 82.69 127 GLY A O 1
ATOM 1011 N N . PRO A 1 128 ? -2.062 -0.778 15.242 1.00 84.88 128 PRO A N 1
ATOM 1012 C CA . PRO A 1 128 ? -2.781 -1.939 14.755 1.00 84.88 128 PRO A CA 1
ATOM 1013 C C . PRO A 1 128 ? -4.192 -2.009 15.354 1.00 84.88 128 PRO A C 1
ATOM 1015 O O . PRO A 1 128 ? -4.445 -1.530 16.460 1.00 84.88 128 PRO A O 1
ATOM 1018 N N . THR A 1 129 ? -5.115 -2.627 14.623 1.00 84.25 129 THR A N 1
ATOM 1019 C CA . THR A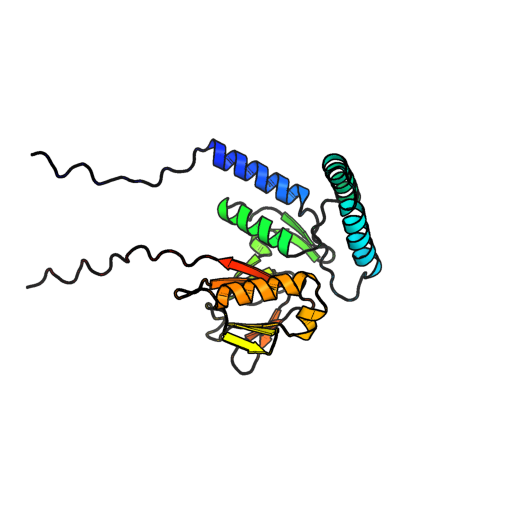 1 129 ? -6.501 -2.856 15.050 1.00 84.25 129 THR A CA 1
ATOM 1020 C C . THR A 1 129 ? -6.867 -4.327 14.945 1.00 84.25 129 THR A C 1
ATOM 1022 O O . THR A 1 129 ? -6.248 -5.074 14.188 1.00 84.25 129 THR A O 1
ATOM 1025 N N . SER A 1 130 ? -7.898 -4.735 15.681 1.00 76.19 130 SER A N 1
ATOM 1026 C CA . SER A 1 130 ? -8.554 -6.020 15.465 1.00 76.19 130 SER A CA 1
ATOM 1027 C C . SER A 1 130 ? -9.353 -5.993 14.156 1.00 76.19 130 SER A C 1
ATOM 1029 O O . SER A 1 130 ? -10.105 -5.054 13.889 1.00 76.19 130 SER A O 1
ATOM 1031 N N . GLY A 1 131 ? -9.183 -7.032 13.338 1.00 78.56 131 GLY A N 1
ATOM 1032 C CA . GLY A 1 131 ? -9.909 -7.221 12.081 1.00 78.56 131 GLY A CA 1
ATOM 1033 C C . GLY A 1 131 ? -9.191 -6.677 10.844 1.00 78.56 131 GLY A C 1
ATOM 1034 O O . GLY A 1 131 ? -7.980 -6.464 10.842 1.00 78.56 131 GLY A O 1
ATOM 1035 N N . PHE A 1 132 ? -9.946 -6.506 9.757 1.00 83.88 132 PHE A N 1
ATOM 1036 C CA . PHE A 1 132 ? -9.402 -6.039 8.486 1.00 83.88 132 PHE A CA 1
ATOM 1037 C C . PHE A 1 132 ? -8.977 -4.574 8.564 1.00 83.88 132 PHE A C 1
ATOM 1039 O O . PHE A 1 132 ? -9.799 -3.698 8.837 1.00 83.88 132 PHE A O 1
ATOM 1046 N N . ALA A 1 133 ? -7.717 -4.304 8.241 1.00 87.31 133 ALA A N 1
ATOM 1047 C CA . ALA A 1 133 ? -7.241 -2.952 8.019 1.00 87.31 133 ALA A CA 1
ATOM 1048 C C . ALA A 1 133 ? -6.193 -2.911 6.908 1.00 87.31 133 ALA A C 1
ATOM 1050 O O . ALA A 1 133 ? -5.345 -3.796 6.774 1.00 87.31 133 ALA A O 1
ATOM 1051 N N . VAL A 1 134 ? -6.256 -1.833 6.136 1.00 90.81 134 VAL A N 1
ATOM 1052 C CA . VAL A 1 134 ? -5.207 -1.383 5.233 1.00 90.81 134 VAL A CA 1
ATOM 1053 C C . VAL A 1 134 ? -4.459 -0.272 5.946 1.00 90.81 134 VAL A C 1
ATOM 1055 O O . VAL A 1 134 ? -4.980 0.831 6.127 1.00 90.81 134 VAL A O 1
ATOM 1058 N N . TYR A 1 135 ? -3.235 -0.555 6.358 1.00 92.69 135 TYR A N 1
ATOM 1059 C CA . TYR A 1 135 ? -2.378 0.442 6.975 1.00 92.69 135 TYR A CA 1
ATOM 1060 C C . TYR A 1 135 ? -1.716 1.287 5.900 1.00 92.69 135 TYR A C 1
ATOM 1062 O O . TYR A 1 135 ? -1.338 0.773 4.848 1.00 92.69 135 TYR A O 1
ATOM 1070 N N . TYR A 1 136 ? -1.569 2.583 6.153 1.00 93.62 136 TYR A N 1
ATOM 1071 C CA . TYR A 1 136 ? -0.858 3.472 5.247 1.00 93.62 136 TYR A CA 1
ATOM 1072 C C . TYR A 1 136 ? -0.068 4.547 5.982 1.00 93.62 136 TYR A C 1
ATOM 1074 O O . TYR A 1 136 ? -0.461 5.008 7.056 1.00 93.62 136 TYR A O 1
ATOM 1082 N N . GLY A 1 137 ? 1.037 4.978 5.378 1.00 91.62 137 GLY A N 1
ATOM 1083 C CA . GLY A 1 137 ? 1.875 6.043 5.918 1.00 91.62 137 GLY A CA 1
ATOM 1084 C C . GLY A 1 137 ? 2.925 6.532 4.929 1.00 91.62 137 GLY A C 1
ATOM 1085 O O . GLY A 1 137 ? 3.200 5.889 3.913 1.00 91.62 137 GLY A O 1
ATOM 1086 N N . GLY A 1 138 ? 3.498 7.697 5.228 1.00 89.81 138 GLY A N 1
ATOM 1087 C CA . GLY A 1 138 ? 4.645 8.226 4.497 1.00 89.81 138 GLY A CA 1
ATOM 1088 C C . GLY A 1 138 ? 5.932 7.542 4.946 1.00 89.81 138 GLY A C 1
ATOM 1089 O O . GLY A 1 138 ? 6.214 7.461 6.140 1.00 89.81 138 GLY A O 1
ATOM 1090 N N . ALA A 1 139 ? 6.722 7.077 3.990 1.00 87.50 139 ALA A N 1
ATOM 1091 C CA . ALA A 1 139 ? 8.019 6.468 4.189 1.00 87.50 139 ALA A CA 1
ATOM 1092 C C . ALA A 1 139 ? 9.110 7.257 3.474 1.00 87.50 139 ALA A C 1
ATOM 1094 O O . ALA A 1 139 ? 8.911 7.840 2.402 1.00 87.50 139 ALA A O 1
ATOM 1095 N N . LYS A 1 140 ? 10.287 7.272 4.100 1.00 83.94 140 LYS A N 1
ATOM 1096 C CA . LYS A 1 140 ? 11.485 7.813 3.478 1.00 83.94 140 LYS A CA 1
ATOM 1097 C C . LYS A 1 140 ? 11.876 6.920 2.295 1.00 83.94 140 LYS A C 1
ATOM 1099 O O . LYS A 1 140 ? 11.786 5.698 2.421 1.00 83.94 140 LYS A O 1
ATOM 1104 N N . PRO A 1 141 ? 12.311 7.525 1.180 1.00 68.25 141 PRO A N 1
ATOM 1105 C CA . PRO A 1 141 ? 12.419 6.869 -0.120 1.00 68.25 141 PRO A CA 1
ATOM 1106 C C . PRO A 1 141 ? 13.269 5.601 -0.126 1.00 68.25 141 PRO A C 1
ATOM 1108 O O . PRO A 1 141 ? 12.922 4.644 -0.807 1.00 68.25 141 PRO A O 1
ATOM 1111 N N . LEU A 1 142 ? 14.351 5.567 0.653 1.00 75.75 142 LEU A N 1
ATOM 1112 C CA . LEU A 1 142 ? 15.190 4.385 0.783 1.00 75.75 142 LEU A CA 1
ATOM 1113 C C . LEU A 1 142 ? 16.034 4.507 2.048 1.00 75.75 142 LEU A C 1
ATOM 1115 O O . LEU A 1 142 ? 16.735 5.500 2.226 1.00 75.75 142 LEU A O 1
ATOM 1119 N N . THR A 1 143 ? 15.942 3.527 2.947 1.00 73.00 143 THR A N 1
ATOM 1120 C CA . THR A 1 143 ? 16.818 3.478 4.132 1.00 73.00 143 THR A CA 1
ATOM 1121 C C . THR A 1 143 ? 17.984 2.525 3.910 1.00 73.00 143 THR A C 1
ATOM 1123 O O . THR A 1 143 ? 19.107 2.833 4.294 1.00 73.00 143 THR A O 1
ATOM 1126 N N . LYS A 1 144 ? 17.727 1.372 3.279 1.00 81.75 144 LYS A N 1
ATOM 1127 C CA . LYS A 1 144 ? 18.746 0.358 2.995 1.00 81.75 144 LYS A CA 1
ATOM 1128 C C . LYS A 1 144 ? 18.331 -0.510 1.806 1.00 81.75 144 LYS A C 1
ATOM 1130 O O . LYS A 1 144 ? 17.143 -0.806 1.662 1.00 81.75 144 LYS A O 1
ATOM 1135 N N . ARG A 1 145 ? 19.303 -0.938 0.994 1.00 83.81 145 ARG A N 1
ATOM 1136 C CA . ARG A 1 145 ? 19.131 -1.943 -0.070 1.00 83.81 145 ARG A CA 1
ATOM 1137 C C . ARG A 1 145 ? 19.816 -3.253 0.286 1.00 83.81 145 ARG A C 1
ATOM 1139 O O . ARG A 1 145 ? 20.850 -3.262 0.949 1.00 83.81 145 ARG A O 1
ATOM 1146 N N . TYR A 1 146 ? 19.242 -4.336 -0.217 1.00 83.88 146 TYR A N 1
ATOM 1147 C CA . TYR A 1 146 ? 19.774 -5.690 -0.144 1.00 83.88 146 TYR A CA 1
ATOM 1148 C C . TYR A 1 146 ? 19.639 -6.324 -1.529 1.00 83.88 146 TYR A C 1
ATOM 1150 O O . TYR A 1 146 ? 18.643 -6.978 -1.825 1.00 83.88 146 TYR A O 1
ATOM 1158 N N . GLY A 1 147 ? 20.591 -6.060 -2.427 1.00 84.88 147 GLY A N 1
ATOM 1159 C CA . GLY A 1 147 ? 20.418 -6.372 -3.850 1.00 84.88 147 GLY A CA 1
ATOM 1160 C C . GLY A 1 147 ? 19.186 -5.654 -4.415 1.00 84.88 147 GLY A C 1
ATOM 1161 O O . GLY A 1 147 ? 19.096 -4.431 -4.325 1.00 84.88 147 GLY A O 1
ATOM 1162 N N . ASN A 1 148 ? 18.217 -6.418 -4.932 1.00 83.44 148 ASN A N 1
ATOM 1163 C CA . ASN A 1 148 ? 16.936 -5.879 -5.414 1.00 83.44 148 ASN A CA 1
ATOM 1164 C C . ASN A 1 148 ? 15.909 -5.647 -4.291 1.00 83.44 148 ASN A C 1
ATOM 1166 O O . ASN A 1 148 ? 14.890 -5.004 -4.524 1.00 83.44 148 ASN A O 1
ATOM 1170 N N . GLY A 1 149 ? 16.151 -6.182 -3.091 1.00 87.44 149 GLY A N 1
ATOM 1171 C CA . GLY A 1 149 ? 15.319 -5.956 -1.913 1.00 87.44 149 GLY A CA 1
ATOM 1172 C C . GLY A 1 149 ? 15.605 -4.606 -1.263 1.00 87.44 149 GLY A C 1
ATOM 1173 O O . GLY A 1 149 ? 16.678 -4.021 -1.439 1.00 87.44 149 GLY A O 1
ATOM 1174 N N . PHE A 1 150 ? 14.654 -4.106 -0.480 1.00 90.00 150 PHE A N 1
ATOM 1175 C CA . PHE A 1 150 ? 14.754 -2.779 0.122 1.00 90.00 150 PHE A CA 1
ATOM 1176 C C . PHE A 1 150 ? 14.029 -2.678 1.466 1.00 90.00 150 PHE A C 1
ATOM 1178 O O . PHE A 1 150 ? 13.082 -3.412 1.754 1.00 90.00 150 PHE A O 1
ATOM 1185 N N . VAL A 1 151 ? 14.488 -1.733 2.290 1.00 91.12 151 VAL A N 1
ATOM 1186 C CA . VAL A 1 151 ? 13.844 -1.332 3.545 1.00 91.12 151 VAL A CA 1
ATOM 1187 C C . VAL A 1 151 ? 13.374 0.112 3.443 1.00 91.12 151 VAL A C 1
ATOM 1189 O O . VAL A 1 151 ? 14.161 1.027 3.166 1.00 91.12 151 VAL A O 1
ATOM 1192 N N . LEU A 1 152 ? 12.092 0.311 3.738 1.00 90.62 152 LEU A N 1
ATOM 1193 C CA . LEU A 1 152 ? 11.466 1.617 3.890 1.00 90.62 152 LEU A CA 1
ATOM 1194 C C . LEU A 1 152 ? 11.237 1.904 5.373 1.00 90.62 152 LEU A C 1
ATOM 1196 O O . LEU A 1 152 ? 10.612 1.107 6.071 1.00 90.62 152 LEU A O 1
ATOM 1200 N N . LYS A 1 153 ? 11.708 3.060 5.847 1.00 91.38 153 LYS A N 1
ATOM 1201 C CA . LYS A 1 153 ? 11.440 3.562 7.200 1.00 91.38 153 LYS A CA 1
ATOM 1202 C C . LYS A 1 153 ? 10.349 4.623 7.142 1.00 91.38 153 LYS A C 1
ATOM 1204 O O . LYS A 1 153 ? 10.482 5.618 6.424 1.00 91.38 153 LYS A O 1
ATOM 1209 N N . PHE A 1 154 ? 9.278 4.418 7.896 1.00 91.00 154 PHE A N 1
ATOM 1210 C CA . PHE A 1 154 ? 8.172 5.361 7.976 1.00 91.00 154 PHE A CA 1
ATOM 1211 C C . PHE A 1 154 ? 8.590 6.632 8.713 1.00 91.00 154 PHE A C 1
ATOM 1213 O O . PHE A 1 154 ? 9.373 6.597 9.663 1.00 91.00 154 PHE A O 1
ATOM 1220 N N . ILE A 1 155 ? 8.068 7.764 8.245 1.00 88.75 155 ILE A N 1
ATOM 1221 C CA . ILE A 1 155 ? 8.270 9.086 8.848 1.00 88.75 155 ILE A CA 1
ATOM 1222 C C . ILE A 1 155 ? 7.526 9.162 10.181 1.00 88.75 155 ILE A C 1
ATOM 1224 O O . ILE A 1 155 ? 8.002 9.769 11.135 1.00 88.75 155 ILE A O 1
ATOM 1228 N N . ASP A 1 156 ? 6.364 8.521 10.228 1.00 88.38 156 ASP A N 1
ATOM 1229 C CA . ASP A 1 156 ? 5.435 8.596 11.334 1.00 88.38 156 ASP A CA 1
ATOM 1230 C C . ASP A 1 156 ? 5.587 7.381 12.262 1.00 88.38 156 ASP A C 1
ATOM 1232 O O . ASP A 1 156 ? 5.210 6.270 11.867 1.00 88.38 156 ASP A O 1
ATOM 1236 N N . PRO A 1 157 ? 6.136 7.564 13.478 1.00 86.56 157 PRO A N 1
ATOM 1237 C CA . PRO A 1 157 ? 6.317 6.479 14.431 1.00 86.56 157 PRO A CA 1
ATOM 1238 C C . PRO A 1 157 ? 4.990 6.068 15.077 1.00 86.56 157 PRO A C 1
ATOM 1240 O O . PRO A 1 157 ? 4.020 6.832 15.108 1.00 86.56 157 PRO A O 1
ATOM 1243 N N . TRP A 1 158 ? 4.974 4.873 15.664 1.00 86.88 158 TRP A N 1
ATOM 1244 C CA . TRP A 1 158 ? 3.907 4.430 16.559 1.00 86.88 158 TRP A CA 1
ATOM 1245 C C . TRP A 1 158 ? 4.498 4.089 17.925 1.00 86.88 158 TRP A C 1
ATOM 1247 O O . TRP A 1 158 ? 5.464 3.330 18.018 1.00 86.88 158 TRP A O 1
ATOM 1257 N N . LYS A 1 159 ? 3.930 4.675 18.989 1.00 86.56 159 LYS A N 1
ATOM 1258 C CA . LYS A 1 159 ? 4.484 4.619 20.356 1.00 86.56 159 LYS A CA 1
ATOM 1259 C C . LYS A 1 159 ? 5.965 5.023 20.401 1.00 86.56 159 LYS A C 1
ATOM 1261 O O . LYS A 1 159 ? 6.784 4.289 20.939 1.00 86.56 159 LYS A O 1
ATOM 1266 N N . GLU A 1 160 ? 6.301 6.133 19.736 1.00 86.25 160 GLU A N 1
ATOM 1267 C CA . GLU A 1 160 ? 7.664 6.699 19.640 1.00 86.25 160 GLU A CA 1
ATOM 1268 C C . GLU A 1 160 ? 8.708 5.802 18.953 1.00 86.25 160 GLU A C 1
ATOM 1270 O O . GLU A 1 160 ? 9.845 6.216 18.741 1.00 86.25 160 GLU A O 1
ATOM 1275 N N . LYS A 1 161 ? 8.316 4.603 18.514 1.00 89.00 161 LYS A N 1
ATOM 1276 C CA . LYS A 1 161 ? 9.179 3.670 17.797 1.00 89.00 161 LYS A CA 1
ATOM 1277 C C . LYS A 1 161 ? 8.962 3.771 16.286 1.00 89.00 161 LYS A C 1
ATOM 1279 O O . LYS A 1 161 ? 7.818 3.913 15.836 1.00 89.00 161 LYS A O 1
ATOM 1284 N N . PRO A 1 162 ? 10.035 3.689 15.480 1.00 89.69 162 PRO A N 1
ATOM 1285 C CA . PRO A 1 162 ? 9.913 3.726 14.031 1.00 89.69 162 PRO A CA 1
ATOM 1286 C C . PRO A 1 162 ? 9.174 2.490 13.519 1.00 89.69 162 PRO A C 1
ATOM 1288 O O . PRO A 1 162 ? 9.286 1.409 14.093 1.00 89.69 162 PRO A O 1
ATOM 1291 N N . ILE A 1 163 ? 8.448 2.658 12.416 1.00 91.50 163 ILE A N 1
ATOM 1292 C CA . ILE A 1 163 ? 7.878 1.542 11.659 1.00 91.50 163 ILE A CA 1
ATOM 1293 C C . ILE A 1 163 ? 8.740 1.321 10.417 1.00 91.50 163 ILE A C 1
ATOM 1295 O O . ILE A 1 163 ? 9.162 2.287 9.774 1.00 91.50 163 ILE A O 1
ATOM 1299 N N . THR A 1 164 ? 8.989 0.068 10.063 1.00 92.50 164 THR A N 1
ATOM 1300 C CA . THR A 1 164 ? 9.739 -0.326 8.868 1.00 92.50 164 THR A CA 1
ATOM 1301 C C . THR A 1 164 ? 8.954 -1.346 8.044 1.00 92.50 164 THR A C 1
ATOM 1303 O O . THR A 1 164 ? 8.260 -2.207 8.579 1.00 92.50 164 THR A O 1
ATOM 1306 N N . ILE A 1 165 ? 9.056 -1.249 6.717 1.00 91.94 165 ILE A N 1
ATOM 1307 C CA . ILE A 1 165 ? 8.671 -2.315 5.783 1.00 91.94 165 ILE A CA 1
ATOM 1308 C C . ILE A 1 165 ? 9.954 -2.854 5.170 1.00 91.94 165 ILE A C 1
ATOM 1310 O O . ILE A 1 165 ? 10.733 -2.091 4.597 1.00 91.94 165 ILE A O 1
ATOM 1314 N N . TYR A 1 166 ? 10.141 -4.166 5.260 1.00 91.62 166 TYR A N 1
ATOM 1315 C CA . TYR A 1 166 ? 11.173 -4.877 4.522 1.00 91.62 166 TYR A CA 1
ATOM 1316 C C . TYR A 1 166 ? 10.539 -5.666 3.380 1.00 91.62 166 TYR A C 1
ATOM 1318 O O . TYR A 1 166 ? 9.560 -6.384 3.578 1.00 91.62 166 TYR A O 1
ATOM 1326 N N . VAL A 1 167 ? 11.114 -5.533 2.190 1.00 89.94 167 VAL A N 1
ATOM 1327 C CA . VAL A 1 167 ? 10.748 -6.311 1.011 1.00 89.94 167 VAL A CA 1
ATOM 1328 C C . VAL A 1 167 ? 11.970 -7.106 0.572 1.00 89.94 167 VAL A C 1
ATOM 1330 O O . VAL A 1 167 ? 12.995 -6.527 0.203 1.00 89.94 167 VAL A O 1
ATOM 1333 N N . SER A 1 168 ? 11.862 -8.435 0.627 1.00 88.44 168 SER A N 1
ATOM 1334 C CA . SER A 1 168 ? 12.969 -9.323 0.278 1.00 88.44 168 SER A CA 1
ATOM 1335 C C . SER A 1 168 ? 13.179 -9.415 -1.245 1.00 88.44 168 SER A C 1
ATOM 1337 O O . SER A 1 168 ? 12.218 -9.266 -2.011 1.00 88.44 168 SER A O 1
ATOM 1339 N N . PRO A 1 169 ? 14.414 -9.689 -1.709 1.00 87.31 169 PRO A N 1
ATOM 1340 C CA . PRO A 1 169 ? 14.699 -9.906 -3.129 1.00 87.31 169 PRO A CA 1
ATOM 1341 C C . PRO A 1 169 ? 13.924 -11.087 -3.716 1.00 87.31 169 PRO A C 1
ATOM 1343 O O . PRO A 1 169 ? 13.466 -11.006 -4.854 1.00 87.31 169 PRO A O 1
ATOM 1346 N N . ASP A 1 170 ? 13.763 -12.162 -2.944 1.00 8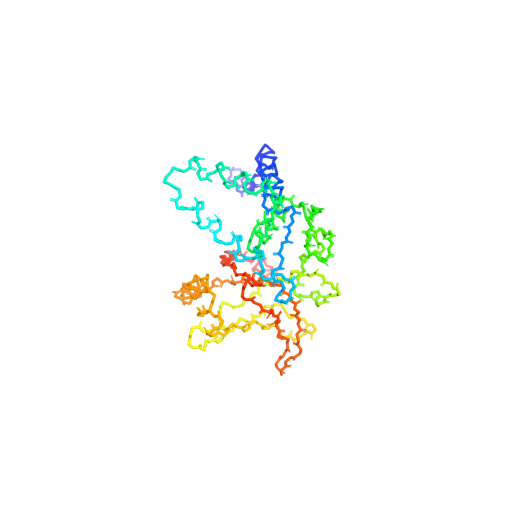4.81 170 ASP A N 1
ATOM 1347 C CA . ASP A 1 170 ? 13.089 -13.383 -3.390 1.00 84.81 170 ASP A CA 1
ATOM 1348 C C . ASP A 1 170 ? 11.596 -13.130 -3.589 1.00 84.81 170 ASP A C 1
ATOM 1350 O O . ASP A 1 170 ? 11.057 -13.416 -4.657 1.00 84.81 170 ASP A O 1
ATOM 1354 N N . SER A 1 171 ? 10.962 -12.426 -2.643 1.00 79.31 171 SER A N 1
ATOM 1355 C CA . SER A 1 171 ? 9.571 -11.993 -2.795 1.00 79.31 171 SER A CA 1
ATOM 1356 C C . SER A 1 171 ? 9.371 -11.159 -4.068 1.00 79.31 171 SER A C 1
ATOM 1358 O O . SER A 1 171 ? 8.372 -11.326 -4.763 1.00 79.31 171 SER A O 1
ATOM 1360 N N . LEU A 1 172 ? 10.320 -10.276 -4.408 1.00 81.81 172 LEU A N 1
ATOM 1361 C CA . LEU A 1 172 ? 10.249 -9.455 -5.625 1.00 81.81 172 LEU A CA 1
ATOM 1362 C C . LEU A 1 172 ? 10.442 -10.255 -6.916 1.00 81.81 172 LEU A C 1
ATOM 1364 O O . LEU A 1 172 ? 9.887 -9.865 -7.942 1.00 81.81 172 LEU A O 1
ATOM 1368 N N . ARG A 1 173 ? 11.222 -11.341 -6.884 1.00 79.44 173 ARG A N 1
ATOM 1369 C CA . ARG A 1 173 ? 11.408 -12.240 -8.034 1.00 79.44 173 ARG A CA 1
ATOM 1370 C C . ARG A 1 173 ? 10.167 -13.087 -8.291 1.00 79.44 173 ARG A C 1
ATOM 1372 O O . ARG A 1 173 ? 9.788 -13.276 -9.442 1.00 79.44 173 ARG A O 1
ATOM 1379 N N . GLU A 1 174 ? 9.529 -13.563 -7.228 1.00 72.19 174 GLU A N 1
ATOM 1380 C CA . GLU A 1 174 ? 8.340 -14.419 -7.293 1.00 72.19 174 GLU A CA 1
ATOM 1381 C C . GLU A 1 174 ? 7.057 -13.646 -7.624 1.00 72.19 174 GLU A C 1
ATOM 1383 O O . GLU A 1 174 ? 6.071 -14.227 -8.077 1.00 72.19 174 GLU A O 1
ATOM 1388 N N . TYR A 1 175 ? 7.056 -12.326 -7.430 1.00 74.69 175 TYR A N 1
ATOM 1389 C CA . TYR A 1 175 ? 5.913 -11.466 -7.704 1.00 74.69 175 TYR A CA 1
ATOM 1390 C C . TYR A 1 175 ? 6.105 -10.708 -9.028 1.00 74.69 175 TYR A C 1
ATOM 1392 O O . TYR A 1 175 ? 6.891 -9.763 -9.069 1.00 74.69 175 TYR A O 1
ATOM 1400 N N . PRO A 1 176 ? 5.365 -11.022 -10.112 1.00 69.50 176 PRO A N 1
ATOM 1401 C CA . PRO A 1 176 ? 5.575 -10.389 -11.422 1.00 69.50 176 PRO A CA 1
ATOM 1402 C C . PRO A 1 176 ? 5.496 -8.845 -11.430 1.00 69.50 176 PRO A C 1
ATOM 1404 O O . PRO A 1 176 ? 6.275 -8.208 -12.142 1.00 69.50 176 PRO A O 1
ATOM 1407 N N . PRO A 1 177 ? 4.622 -8.186 -10.637 1.00 71.25 177 PRO A N 1
ATOM 1408 C CA . PRO A 1 177 ? 4.645 -6.727 -10.487 1.00 71.25 177 PRO A CA 1
ATOM 1409 C C . PRO A 1 177 ? 5.856 -6.179 -9.710 1.00 71.25 177 PRO A C 1
ATOM 1411 O O . PRO A 1 177 ? 6.083 -4.969 -9.729 1.00 71.25 177 PRO A O 1
ATOM 1414 N N . GLY A 1 178 ? 6.655 -7.033 -9.068 1.00 72.50 178 GLY A N 1
ATOM 1415 C CA . GLY A 1 178 ? 7.870 -6.681 -8.332 1.00 72.50 178 GLY A CA 1
ATOM 1416 C C . GLY A 1 178 ? 8.899 -5.941 -9.186 1.00 72.50 178 GLY A C 1
ATOM 1417 O O . GLY A 1 178 ? 9.494 -4.977 -8.715 1.00 72.50 178 GLY A O 1
ATOM 1418 N N . ALA A 1 179 ? 9.014 -6.266 -10.479 1.00 76.12 179 ALA A N 1
ATOM 1419 C CA . ALA A 1 179 ? 9.876 -5.528 -11.408 1.00 76.12 179 ALA A CA 1
ATOM 1420 C C . ALA A 1 179 ? 9.500 -4.035 -11.523 1.00 76.12 179 ALA A C 1
ATOM 1422 O O . ALA A 1 179 ? 10.373 -3.180 -11.661 1.00 76.12 179 ALA A O 1
ATOM 1423 N N . ARG A 1 180 ? 8.203 -3.697 -11.422 1.00 80.75 180 ARG A N 1
ATOM 1424 C CA . ARG A 1 180 ? 7.744 -2.295 -11.419 1.00 80.75 180 ARG A CA 1
ATOM 1425 C C . ARG A 1 180 ? 8.094 -1.592 -10.115 1.00 80.75 180 ARG A C 1
ATOM 1427 O O . ARG A 1 180 ? 8.457 -0.424 -10.152 1.00 80.75 180 ARG A O 1
ATOM 1434 N N . MET A 1 181 ? 7.992 -2.296 -8.985 1.00 81.62 181 MET A N 1
ATOM 1435 C CA . MET A 1 181 ? 8.413 -1.760 -7.689 1.00 81.62 181 MET A CA 1
ATOM 1436 C C . MET A 1 181 ? 9.911 -1.465 -7.683 1.00 81.62 181 MET A C 1
ATOM 1438 O O . MET A 1 181 ? 10.293 -0.378 -7.272 1.00 81.62 181 MET A O 1
ATOM 1442 N N . ILE A 1 182 ? 10.735 -2.383 -8.198 1.00 84.94 182 ILE A N 1
ATOM 1443 C CA . ILE A 1 182 ? 12.185 -2.181 -8.324 1.00 84.94 182 ILE A CA 1
ATOM 1444 C C . ILE A 1 182 ? 12.467 -0.934 -9.163 1.00 84.94 182 ILE A C 1
ATOM 1446 O O . ILE A 1 182 ? 13.103 -0.009 -8.671 1.00 84.94 182 ILE A O 1
ATOM 1450 N N . LYS A 1 183 ? 11.891 -0.851 -10.372 1.00 87.00 183 LYS A N 1
ATOM 1451 C CA . LYS A 1 183 ? 12.076 0.305 -11.259 1.00 87.00 183 LYS A CA 1
ATOM 1452 C C . LYS A 1 183 ? 11.673 1.625 -10.596 1.00 87.00 183 LYS A C 1
ATOM 1454 O O . LYS A 1 183 ? 12.390 2.609 -10.7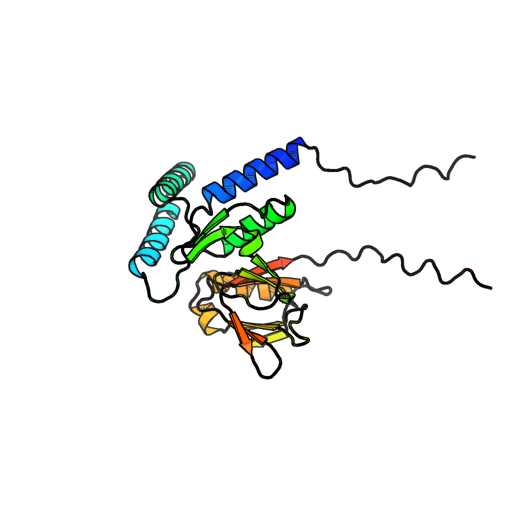05 1.00 87.00 183 LYS A O 1
ATOM 1459 N N . MET A 1 184 ? 10.548 1.643 -9.885 1.00 85.38 184 MET A N 1
ATOM 1460 C CA . MET A 1 184 ? 10.090 2.826 -9.155 1.00 85.38 184 MET A CA 1
ATOM 1461 C C . MET A 1 184 ? 11.085 3.238 -8.058 1.00 85.38 184 MET A C 1
ATOM 1463 O O . MET A 1 184 ? 11.365 4.422 -7.898 1.00 85.38 184 MET A O 1
ATOM 1467 N N . ILE A 1 185 ? 11.625 2.280 -7.300 1.00 86.12 185 ILE A N 1
ATOM 1468 C CA . ILE A 1 185 ? 12.631 2.555 -6.264 1.00 86.12 185 ILE A CA 1
ATOM 1469 C C . ILE A 1 185 ? 13.951 3.036 -6.893 1.00 86.12 185 ILE A C 1
ATOM 1471 O O . ILE A 1 185 ? 14.560 3.967 -6.369 1.00 86.12 185 ILE A O 1
ATOM 1475 N N . ASP A 1 186 ? 14.351 2.480 -8.039 1.00 86.56 186 ASP A N 1
ATOM 1476 C CA . ASP A 1 186 ? 15.515 2.939 -8.809 1.00 86.56 186 ASP A CA 1
ATOM 1477 C C . ASP A 1 186 ? 15.343 4.385 -9.302 1.00 86.56 186 ASP A C 1
ATOM 1479 O O . ASP A 1 186 ? 16.250 5.200 -9.149 1.00 86.56 186 ASP A O 1
ATOM 1483 N N . GLU A 1 187 ? 14.166 4.738 -9.827 1.00 86.31 187 GLU A N 1
ATOM 1484 C CA . GLU A 1 187 ? 13.840 6.105 -10.266 1.00 86.31 187 GLU A CA 1
ATOM 1485 C C . GLU A 1 187 ? 13.890 7.110 -9.104 1.00 86.31 187 GLU A C 1
ATOM 1487 O O . GLU A 1 187 ? 14.438 8.207 -9.235 1.00 86.31 187 GLU A O 1
ATOM 1492 N N . ILE A 1 188 ? 13.358 6.728 -7.941 1.00 84.31 188 ILE A N 1
ATOM 1493 C CA . ILE A 1 188 ? 13.410 7.550 -6.727 1.00 84.31 188 ILE A CA 1
ATOM 1494 C C . ILE A 1 188 ? 14.855 7.783 -6.276 1.00 84.31 188 ILE A C 1
ATOM 1496 O O . ILE A 1 188 ? 15.193 8.878 -5.827 1.00 84.31 188 ILE A O 1
ATOM 1500 N N . GLU A 1 189 ? 15.706 6.762 -6.359 1.00 82.50 189 GLU A N 1
ATOM 1501 C CA . GLU A 1 189 ? 17.107 6.873 -5.963 1.00 82.50 189 GLU A CA 1
ATOM 1502 C C . GLU A 1 189 ? 17.925 7.724 -6.935 1.00 82.50 189 GLU A C 1
ATOM 1504 O O . GLU A 1 189 ? 18.773 8.495 -6.486 1.00 82.50 189 GLU A O 1
ATOM 1509 N N . ALA A 1 190 ? 17.627 7.630 -8.232 1.00 84.44 190 ALA A N 1
ATOM 1510 C CA . ALA A 1 190 ? 18.243 8.443 -9.276 1.00 84.44 190 ALA A CA 1
ATOM 1511 C C . ALA A 1 190 ? 17.816 9.924 -9.231 1.00 84.44 190 ALA A C 1
ATOM 1513 O O . ALA A 1 190 ? 18.463 10.769 -9.849 1.00 84.44 190 ALA A O 1
ATOM 1514 N N . THR A 1 191 ? 16.737 10.257 -8.514 1.00 82.31 191 THR A N 1
ATOM 1515 C CA . THR A 1 191 ? 16.241 11.635 -8.409 1.00 82.31 191 THR A CA 1
ATOM 1516 C C . THR A 1 191 ? 17.143 12.466 -7.476 1.00 82.31 191 THR A C 1
ATOM 1518 O O . THR A 1 191 ? 17.348 12.068 -6.322 1.00 82.31 191 THR A O 1
ATOM 1521 N N . PRO A 1 192 ? 17.668 13.627 -7.927 1.00 76.31 192 PRO A N 1
ATOM 1522 C CA . PRO A 1 192 ? 18.458 14.521 -7.081 1.00 76.31 192 PRO A CA 1
ATOM 1523 C C . PRO A 1 192 ? 17.608 15.123 -5.953 1.00 76.31 192 PRO A C 1
ATOM 1525 O O . PRO A 1 192 ? 16.379 15.145 -6.017 1.00 76.31 192 PRO A O 1
ATOM 1528 N N . GLU A 1 193 ? 18.253 15.601 -4.889 1.00 78.19 193 GLU A N 1
ATOM 1529 C CA . GLU A 1 193 ? 17.528 16.174 -3.753 1.00 78.19 193 GLU A CA 1
ATOM 1530 C C . GLU A 1 193 ? 16.699 17.411 -4.157 1.00 78.19 193 GLU A C 1
ATOM 1532 O O . GLU A 1 193 ? 17.171 18.228 -4.949 1.00 78.19 193 GLU A O 1
ATOM 1537 N N . PRO A 1 194 ? 15.486 17.595 -3.596 1.00 74.25 194 PRO A N 1
ATOM 1538 C CA . PRO A 1 194 ? 14.842 16.784 -2.560 1.00 74.25 194 PRO A CA 1
ATOM 1539 C C . PRO A 1 194 ? 14.194 15.504 -3.110 1.00 74.25 194 PRO A C 1
ATOM 1541 O O . PRO A 1 194 ? 13.342 15.547 -3.997 1.00 74.25 194 PRO A O 1
ATOM 1544 N N . LYS A 1 195 ? 14.535 14.353 -2.513 1.00 77.38 195 LYS A N 1
ATOM 1545 C CA . LYS A 1 195 ? 13.952 13.067 -2.915 1.00 77.38 195 LYS A CA 1
ATOM 1546 C C . LYS A 1 195 ? 12.441 13.038 -2.626 1.00 77.38 195 LYS A C 1
ATOM 1548 O O . LYS A 1 195 ? 12.022 13.485 -1.551 1.00 77.38 195 LYS A O 1
ATOM 1553 N N . PRO A 1 196 ? 11.618 12.479 -3.531 1.00 80.44 196 PRO A N 1
ATOM 1554 C CA . PRO A 1 196 ? 10.205 12.249 -3.256 1.00 80.44 196 PRO A CA 1
ATOM 1555 C C . PRO A 1 196 ? 10.047 11.297 -2.066 1.00 80.44 196 PRO A C 1
ATOM 1557 O O . PRO A 1 196 ? 10.898 10.443 -1.814 1.00 80.44 196 PRO A O 1
ATOM 1560 N N . TYR A 1 197 ? 8.949 11.424 -1.326 1.00 84.12 197 TYR A N 1
ATOM 1561 C CA . TYR A 1 197 ? 8.611 10.455 -0.285 1.00 84.12 197 TYR A CA 1
ATOM 1562 C C . TYR A 1 197 ? 7.660 9.399 -0.846 1.00 84.12 197 TYR A C 1
ATOM 1564 O O . TYR A 1 197 ? 6.868 9.651 -1.757 1.00 84.12 197 TYR A O 1
ATOM 1572 N N . VAL A 1 198 ? 7.742 8.191 -0.301 1.00 88.88 198 VAL A N 1
ATOM 1573 C CA . VAL A 1 198 ? 6.939 7.054 -0.756 1.00 88.88 198 VAL A CA 1
ATOM 1574 C C . VAL A 1 198 ? 5.783 6.882 0.203 1.00 88.88 198 VAL A C 1
ATOM 1576 O O . VAL A 1 198 ? 5.989 6.723 1.401 1.00 88.88 198 VAL A O 1
ATOM 1579 N N . ARG A 1 199 ? 4.551 6.884 -0.291 1.00 92.00 199 ARG A N 1
ATOM 1580 C CA . ARG A 1 199 ? 3.408 6.447 0.502 1.00 92.00 199 ARG A CA 1
ATOM 1581 C C . ARG A 1 199 ? 3.239 4.947 0.322 1.00 92.00 199 ARG A C 1
ATOM 1583 O O . ARG A 1 199 ? 3.012 4.472 -0.789 1.00 92.00 199 ARG A O 1
ATOM 1590 N N . ALA A 1 200 ? 3.365 4.210 1.414 1.00 92.31 200 ALA A N 1
ATOM 1591 C CA . ALA A 1 200 ? 3.175 2.770 1.424 1.00 92.31 200 ALA A CA 1
ATOM 1592 C C . ALA A 1 200 ? 1.808 2.429 2.017 1.00 92.31 200 ALA A C 1
ATOM 1594 O O . ALA A 1 200 ? 1.380 3.051 2.990 1.00 92.31 200 ALA A O 1
ATOM 1595 N N . TYR A 1 201 ? 1.159 1.433 1.426 1.00 92.62 201 TYR A N 1
ATOM 1596 C CA . TYR A 1 201 ? -0.099 0.840 1.855 1.00 92.62 201 TYR A CA 1
ATOM 1597 C C . TYR A 1 201 ? 0.103 -0.662 2.002 1.00 92.62 201 TYR A C 1
ATOM 1599 O O . TYR A 1 201 ? 0.682 -1.276 1.104 1.00 92.62 201 TYR A O 1
ATOM 1607 N N . TRP A 1 202 ? -0.386 -1.267 3.082 1.00 91.62 202 TRP A N 1
ATOM 1608 C CA . TRP A 1 202 ? -0.326 -2.717 3.223 1.00 91.62 202 TRP A CA 1
ATOM 1609 C C . TRP A 1 202 ? -1.494 -3.321 3.997 1.00 91.62 202 TRP A C 1
ATOM 1611 O O . TRP A 1 202 ? -2.096 -2.673 4.852 1.00 91.62 202 TRP A O 1
ATOM 1621 N N . ILE A 1 203 ? -1.798 -4.583 3.694 1.00 88.31 203 ILE A N 1
ATOM 1622 C CA . ILE A 1 203 ? -2.706 -5.430 4.476 1.00 88.31 203 ILE A CA 1
ATOM 1623 C C . ILE A 1 203 ? -1.858 -6.389 5.310 1.00 88.31 203 ILE A C 1
ATOM 1625 O O . ILE A 1 203 ? -0.987 -7.078 4.778 1.00 88.31 203 ILE A O 1
ATOM 1629 N N . GLY A 1 204 ? -2.142 -6.464 6.608 1.00 85.56 204 GLY A N 1
ATOM 1630 C CA . GLY A 1 204 ? -1.463 -7.375 7.521 1.00 85.56 204 GLY A CA 1
ATOM 1631 C C . GLY A 1 204 ? -1.411 -6.809 8.930 1.00 85.56 204 GLY A C 1
ATOM 1632 O O . GLY A 1 204 ? -2.448 -6.439 9.475 1.00 85.56 204 GLY A O 1
ATOM 1633 N N . GLY A 1 205 ? -0.222 -6.744 9.522 1.00 86.56 205 GLY A N 1
ATOM 1634 C CA . GLY A 1 205 ? -0.058 -6.308 10.905 1.00 86.56 205 GLY A CA 1
ATOM 1635 C C . GLY A 1 205 ? 1.229 -5.535 11.161 1.00 86.56 205 GLY A C 1
ATOM 1636 O O . GLY A 1 205 ? 1.937 -5.117 10.242 1.00 86.56 205 GLY A O 1
ATOM 1637 N N . LEU A 1 206 ? 1.496 -5.337 12.449 1.00 88.62 206 LEU A N 1
ATOM 1638 C CA . LEU A 1 206 ? 2.740 -4.797 12.982 1.00 88.62 206 LEU A CA 1
ATOM 1639 C C . LEU A 1 206 ? 3.258 -5.775 14.035 1.00 88.62 206 LEU A C 1
ATOM 1641 O O . LEU A 1 206 ? 2.524 -6.133 14.956 1.00 88.62 206 LEU A O 1
ATOM 1645 N N . THR A 1 207 ? 4.512 -6.194 13.912 1.00 89.12 207 THR A N 1
ATOM 1646 C CA . THR A 1 207 ? 5.210 -7.011 14.911 1.00 89.12 207 THR A CA 1
ATOM 1647 C C . THR A 1 207 ? 6.338 -6.212 15.545 1.00 89.12 207 THR A C 1
ATOM 1649 O O . THR A 1 207 ? 6.885 -5.293 14.937 1.00 89.12 207 THR A O 1
ATOM 1652 N N . SER A 1 208 ? 6.673 -6.522 16.798 1.00 87.81 208 SER A N 1
ATOM 1653 C CA . SER A 1 208 ? 7.811 -5.880 17.458 1.00 87.81 208 SER A CA 1
ATOM 1654 C C . SER A 1 208 ? 9.113 -6.418 16.865 1.00 87.81 208 SER A C 1
ATOM 1656 O O . SER A 1 208 ? 9.286 -7.628 16.750 1.00 87.81 208 SER A O 1
ATOM 1658 N N . GLY A 1 209 ? 10.020 -5.518 16.505 1.00 84.81 209 GLY A N 1
ATOM 1659 C CA . GLY A 1 209 ? 11.406 -5.800 16.145 1.00 84.81 209 GLY A CA 1
ATOM 1660 C C . GLY A 1 209 ? 12.382 -5.175 17.143 1.00 84.81 209 GLY A C 1
ATOM 1661 O O . GLY A 1 209 ? 11.968 -4.558 18.126 1.00 84.81 209 GLY A O 1
ATOM 1662 N N . GLU A 1 210 ? 13.679 -5.318 16.871 1.00 80.44 210 GLU A N 1
ATOM 1663 C CA . GLU A 1 210 ? 14.759 -4.796 17.723 1.00 80.44 210 GLU A CA 1
ATOM 1664 C C . GLU A 1 210 ? 14.790 -3.258 17.742 1.00 80.44 210 GLU A C 1
ATOM 1666 O O . GLU A 1 210 ? 14.813 -2.645 18.806 1.00 80.44 210 GLU A O 1
ATOM 1671 N N . GLU A 1 211 ? 14.709 -2.621 16.569 1.00 80.69 211 GLU A N 1
ATOM 1672 C CA . GLU A 1 211 ? 14.768 -1.155 16.432 1.00 80.69 211 GLU A CA 1
ATOM 1673 C C . GLU A 1 211 ? 13.397 -0.459 16.513 1.00 80.69 211 GLU A C 1
ATOM 1675 O O . GLU A 1 211 ? 13.318 0.770 16.570 1.00 80.69 211 GLU A O 1
ATOM 1680 N N . GLY A 1 212 ? 12.296 -1.212 16.477 1.00 88.81 212 GLY A N 1
ATOM 1681 C CA . GLY A 1 212 ? 10.959 -0.636 16.375 1.00 88.81 212 GLY A CA 1
ATOM 1682 C C . GLY A 1 212 ? 9.888 -1.640 15.977 1.00 88.81 212 GLY A C 1
ATOM 1683 O O . GLY A 1 212 ? 9.866 -2.759 16.474 1.00 88.81 212 GLY A O 1
ATOM 1684 N N . TRP A 1 213 ? 8.974 -1.231 15.104 1.00 90.81 213 TRP A N 1
ATOM 1685 C CA . TRP A 1 213 ? 7.884 -2.065 14.607 1.00 90.81 213 TRP A CA 1
ATOM 1686 C C . TRP A 1 213 ? 8.128 -2.465 13.157 1.00 90.81 213 TRP A C 1
ATOM 1688 O O . TRP A 1 213 ? 8.382 -1.614 12.309 1.00 90.81 213 TRP A O 1
ATOM 1698 N N . ASN A 1 214 ? 7.967 -3.745 12.854 1.00 90.00 214 ASN A N 1
ATOM 1699 C CA . ASN A 1 214 ? 8.038 -4.263 11.498 1.00 90.00 214 ASN A CA 1
ATOM 1700 C C . ASN A 1 214 ? 6.621 -4.462 10.962 1.00 90.00 214 ASN A C 1
ATOM 1702 O O . ASN A 1 214 ? 5.791 -5.125 11.584 1.00 90.00 214 ASN A O 1
ATOM 1706 N N . ALA A 1 215 ? 6.335 -3.897 9.800 1.00 90.19 215 ALA A N 1
ATOM 1707 C CA . ALA A 1 215 ? 5.114 -4.189 9.072 1.00 90.19 215 ALA A CA 1
ATOM 1708 C C . ALA A 1 215 ? 5.177 -5.606 8.500 1.00 90.19 215 ALA A C 1
ATOM 1710 O O . ALA A 1 215 ? 6.134 -5.974 7.816 1.00 90.19 215 ALA A O 1
ATOM 1711 N N . THR A 1 216 ? 4.138 -6.387 8.769 1.00 87.81 216 THR A N 1
ATOM 1712 C CA . THR A 1 216 ? 4.017 -7.768 8.308 1.00 87.81 216 THR A CA 1
ATOM 1713 C C . THR A 1 216 ? 2.923 -7.893 7.265 1.00 87.81 216 THR A C 1
ATOM 1715 O O . THR A 1 216 ? 1.867 -7.268 7.366 1.00 87.81 216 THR A O 1
ATOM 1718 N N . PHE A 1 217 ? 3.181 -8.717 6.256 1.00 85.81 217 PHE A N 1
ATOM 1719 C CA . PHE A 1 217 ? 2.251 -9.048 5.184 1.00 85.81 217 PHE A CA 1
ATOM 1720 C C . PHE A 1 217 ? 2.569 -10.456 4.672 1.00 85.81 217 PHE A C 1
ATOM 1722 O O . PHE A 1 217 ? 3.714 -10.898 4.716 1.00 85.81 217 PHE A O 1
ATOM 1729 N N . THR A 1 218 ? 1.554 -11.169 4.194 1.00 79.44 218 THR A N 1
ATOM 1730 C CA . THR A 1 218 ? 1.693 -12.556 3.716 1.00 79.44 218 THR A CA 1
ATOM 1731 C C . THR A 1 218 ? 2.184 -12.652 2.273 1.00 79.44 218 THR A C 1
ATOM 1733 O O . THR A 1 218 ? 2.817 -13.628 1.889 1.00 79.44 218 THR A O 1
ATOM 1736 N N . THR A 1 219 ? 1.877 -11.660 1.438 1.00 79.69 219 THR A N 1
ATOM 1737 C CA . THR A 1 219 ? 2.206 -11.663 0.006 1.0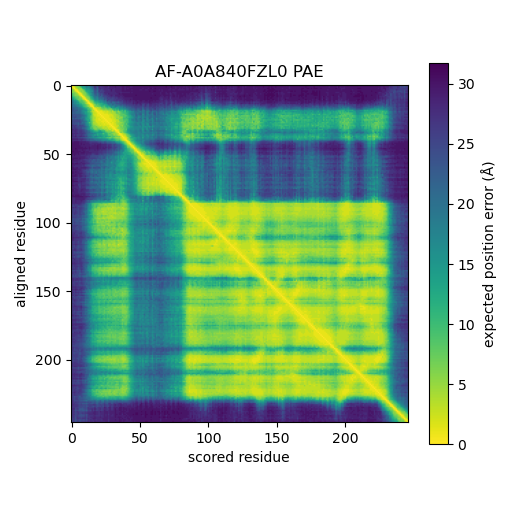0 79.69 219 THR A CA 1
ATOM 1738 C C . THR A 1 219 ? 2.445 -10.233 -0.458 1.00 79.69 219 THR A C 1
ATOM 1740 O O . THR A 1 219 ? 1.798 -9.314 0.037 1.00 79.69 219 THR A O 1
ATOM 1743 N N . LEU A 1 220 ? 3.315 -10.012 -1.450 1.00 78.81 220 LEU A N 1
ATOM 1744 C CA . LEU A 1 220 ? 3.546 -8.663 -1.993 1.00 78.81 220 LEU A CA 1
ATOM 1745 C C . LEU A 1 220 ? 2.328 -8.043 -2.687 1.00 78.81 220 LEU A C 1
ATOM 1747 O O . LEU A 1 220 ? 2.256 -6.826 -2.815 1.00 78.81 220 LEU A O 1
ATOM 1751 N N . ALA A 1 221 ? 1.324 -8.840 -3.057 1.00 77.94 221 ALA A N 1
ATOM 1752 C CA . ALA A 1 221 ? 0.019 -8.332 -3.482 1.00 77.94 221 ALA A CA 1
ATOM 1753 C C . ALA A 1 221 ? -0.691 -7.509 -2.387 1.00 77.94 221 ALA A C 1
ATOM 1755 O O . ALA A 1 221 ? -1.570 -6.699 -2.686 1.00 77.94 221 ALA A O 1
ATOM 1756 N N . HIS A 1 222 ? -0.299 -7.700 -1.124 1.00 82.44 222 HIS A N 1
ATOM 1757 C CA . HIS A 1 222 ? -0.765 -6.941 0.031 1.00 82.44 222 HIS A CA 1
ATOM 1758 C C . HIS A 1 222 ? 0.090 -5.711 0.316 1.00 82.44 222 HIS A C 1
ATOM 1760 O O . HIS A 1 222 ? -0.076 -5.127 1.378 1.00 82.44 222 HIS A O 1
ATOM 1766 N N . VAL A 1 223 ? 0.971 -5.300 -0.598 1.00 87.06 223 VAL A N 1
ATOM 1767 C CA . VAL A 1 223 ? 1.767 -4.077 -0.477 1.00 87.06 223 VAL A CA 1
ATOM 1768 C C . VAL A 1 223 ? 1.611 -3.244 -1.743 1.00 87.06 223 VAL A C 1
ATOM 1770 O O . VAL A 1 223 ? 1.766 -3.730 -2.861 1.00 87.06 223 VAL A O 1
ATOM 1773 N N . VAL A 1 224 ? 1.316 -1.960 -1.573 1.00 89.12 224 VAL A N 1
ATOM 1774 C CA . VAL A 1 224 ? 1.235 -0.983 -2.660 1.00 89.12 224 VAL A CA 1
ATOM 1775 C C . VAL A 1 224 ? 2.057 0.232 -2.280 1.00 89.12 224 VAL A C 1
ATOM 1777 O O . VAL A 1 224 ? 1.916 0.780 -1.189 1.00 89.12 224 VAL A O 1
ATOM 1780 N N . LEU A 1 225 ? 2.912 0.665 -3.199 1.00 89.38 225 LEU A N 1
ATOM 1781 C CA . LEU A 1 225 ? 3.730 1.858 -3.047 1.00 89.38 225 LEU A CA 1
ATOM 1782 C C . LEU A 1 225 ? 3.264 2.913 -4.054 1.00 89.38 225 LEU A C 1
ATOM 1784 O O . LEU A 1 225 ? 3.012 2.604 -5.220 1.00 89.38 225 LEU A O 1
ATOM 1788 N N . ARG A 1 226 ? 3.141 4.159 -3.599 1.00 88.75 226 ARG A N 1
ATOM 1789 C CA . ARG A 1 226 ? 2.845 5.332 -4.425 1.00 88.75 226 ARG A CA 1
ATOM 1790 C C . ARG A 1 226 ? 3.924 6.377 -4.190 1.00 88.75 226 ARG A C 1
ATOM 1792 O O . ARG A 1 226 ? 4.198 6.745 -3.049 1.00 88.75 226 ARG A O 1
ATOM 1799 N N . VAL A 1 227 ? 4.535 6.855 -5.267 1.00 85.88 227 VAL A N 1
ATOM 1800 C CA . VAL A 1 227 ? 5.471 7.979 -5.193 1.00 85.88 227 VAL A CA 1
ATOM 1801 C C . VAL A 1 227 ? 4.655 9.246 -5.030 1.00 85.88 227 VAL A C 1
ATOM 1803 O O . VAL A 1 227 ? 3.770 9.515 -5.841 1.00 85.88 227 VAL A O 1
ATOM 1806 N N . VAL A 1 228 ? 4.932 10.008 -3.978 1.00 81.81 228 VAL A N 1
ATOM 1807 C CA . VAL A 1 228 ? 4.318 11.317 -3.793 1.00 81.81 228 VAL A CA 1
ATOM 1808 C C . VAL A 1 228 ? 5.384 12.365 -4.094 1.00 81.81 228 VAL A C 1
ATOM 1810 O O . VAL A 1 228 ? 6.455 12.326 -3.475 1.00 81.81 228 VAL A O 1
ATOM 1813 N N . PRO A 1 229 ? 5.141 13.282 -5.049 1.00 72.81 229 PRO A N 1
ATOM 1814 C CA . PRO A 1 229 ? 6.107 14.321 -5.353 1.00 72.81 229 PRO A CA 1
ATOM 1815 C C . PRO A 1 229 ? 6.383 15.158 -4.095 1.00 72.81 229 PRO A C 1
ATOM 1817 O O . PRO A 1 229 ? 5.485 15.343 -3.259 1.00 72.81 229 PRO A O 1
ATOM 1820 N N . PRO A 1 230 ? 7.620 15.651 -3.920 1.00 66.56 230 PRO A N 1
ATOM 1821 C CA . PRO A 1 230 ? 7.926 16.540 -2.814 1.00 66.56 230 PRO A CA 1
ATOM 1822 C C . PRO A 1 230 ? 6.995 17.750 -2.918 1.00 66.56 230 PRO A C 1
ATOM 1824 O O . PRO A 1 230 ? 6.928 18.407 -3.955 1.00 66.56 230 PRO A O 1
ATOM 1827 N N . LYS A 1 231 ? 6.235 18.028 -1.851 1.00 58.16 231 LYS A N 1
ATOM 1828 C CA . LYS A 1 231 ? 5.433 19.251 -1.785 1.00 58.16 231 LYS A CA 1
ATOM 1829 C C . LYS A 1 231 ? 6.423 20.403 -1.943 1.00 58.16 231 LYS A C 1
ATOM 1831 O O . LYS A 1 231 ? 7.335 20.505 -1.118 1.00 58.16 231 LYS A O 1
ATOM 1836 N N . ALA A 1 232 ? 6.275 21.221 -2.988 1.00 45.19 232 ALA A N 1
ATOM 1837 C CA . ALA A 1 232 ? 7.021 22.466 -3.092 1.00 45.19 232 ALA A CA 1
ATOM 1838 C C . ALA A 1 23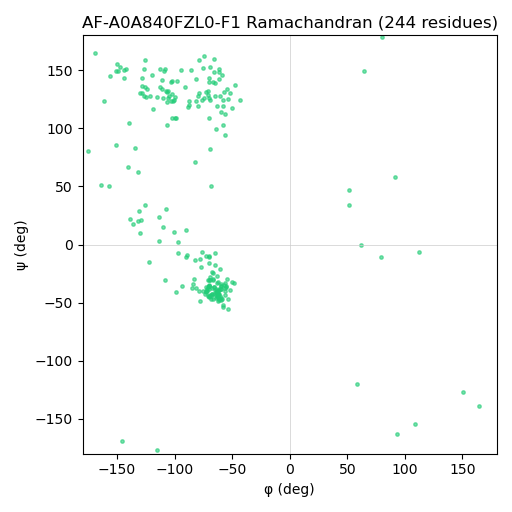2 ? 6.831 23.180 -1.753 1.00 45.19 232 ALA A C 1
ATOM 1840 O O . ALA A 1 232 ? 5.696 23.405 -1.321 1.00 45.19 232 ALA A O 1
ATOM 1841 N N . ARG A 1 233 ? 7.923 23.403 -1.016 1.00 36.09 233 ARG A N 1
ATOM 1842 C CA . ARG A 1 233 ? 7.864 24.190 0.212 1.00 36.09 233 ARG A CA 1
ATOM 1843 C C . ARG A 1 233 ? 7.310 25.549 -0.204 1.00 36.09 233 ARG A C 1
ATOM 1845 O O . ARG A 1 233 ? 8.044 26.348 -0.772 1.00 36.09 233 ARG A O 1
ATOM 1852 N N . ALA A 1 234 ? 6.033 25.804 0.073 1.00 31.52 234 ALA A N 1
ATOM 1853 C CA . ALA A 1 234 ? 5.556 27.171 0.173 1.00 31.52 234 ALA A CA 1
ATOM 1854 C C . ALA A 1 234 ? 6.503 27.871 1.162 1.00 31.52 234 ALA A C 1
ATOM 1856 O O . ALA A 1 234 ? 6.806 27.270 2.207 1.00 31.52 234 ALA A O 1
ATOM 1857 N N . PRO A 1 235 ? 7.051 29.052 0.829 1.00 29.78 235 PRO A N 1
ATOM 1858 C CA . PRO A 1 235 ? 7.976 29.744 1.709 1.00 29.78 235 PRO A CA 1
ATOM 1859 C C . PRO A 1 235 ? 7.275 29.940 3.051 1.00 29.78 235 PRO A C 1
ATOM 1861 O O . PRO A 1 235 ? 6.264 30.628 3.157 1.00 29.78 235 PRO A O 1
ATOM 1864 N N . SER A 1 236 ? 7.769 29.253 4.078 1.00 36.16 236 SER A N 1
ATOM 1865 C CA . SER A 1 236 ? 7.232 29.365 5.424 1.00 36.16 236 SER A CA 1
ATOM 1866 C C . SER A 1 236 ? 7.367 30.818 5.864 1.00 36.16 236 SER A C 1
ATOM 1868 O O . SER A 1 236 ? 8.486 31.301 6.046 1.00 36.16 236 SER A O 1
ATOM 1870 N N . SER A 1 237 ? 6.238 31.496 6.061 1.00 37.22 237 SER A N 1
ATOM 1871 C CA . SER A 1 237 ? 6.101 32.859 6.584 1.00 37.22 237 SER A CA 1
ATOM 1872 C C . SER A 1 237 ? 6.489 32.962 8.069 1.00 37.22 237 SER A C 1
ATOM 1874 O O . SER A 1 237 ? 5.765 33.505 8.896 1.00 37.22 237 SER A O 1
ATOM 1876 N N . LYS A 1 238 ? 7.665 32.442 8.436 1.00 35.38 238 LYS A N 1
ATOM 1877 C CA . LYS A 1 238 ? 8.262 32.565 9.776 1.00 35.38 238 LYS A CA 1
ATOM 1878 C C . LYS A 1 238 ? 9.545 33.403 9.797 1.00 35.38 238 LYS A C 1
ATOM 1880 O O . LYS A 1 238 ? 10.341 33.273 10.717 1.00 35.38 238 LYS A O 1
ATOM 1885 N N . ALA A 1 239 ? 9.728 34.295 8.821 1.00 34.56 239 ALA A N 1
ATOM 1886 C CA . ALA A 1 239 ? 10.834 35.261 8.801 1.00 34.56 239 ALA A CA 1
ATOM 1887 C C . ALA A 1 239 ? 10.398 36.738 8.934 1.00 34.56 239 ALA A C 1
ATOM 1889 O O . ALA A 1 239 ? 11.252 37.616 8.920 1.00 34.56 239 ALA A O 1
ATOM 1890 N N . ALA A 1 240 ? 9.104 37.040 9.109 1.00 37.16 240 ALA A N 1
ATOM 1891 C CA . ALA A 1 240 ? 8.600 38.424 9.122 1.00 37.16 240 ALA A CA 1
ATOM 1892 C C . ALA A 1 240 ? 8.328 39.021 10.523 1.00 37.16 240 ALA A C 1
ATOM 1894 O O . ALA A 1 240 ? 7.739 40.092 10.619 1.00 37.16 240 ALA A O 1
ATOM 1895 N N . GLN A 1 241 ? 8.743 38.373 11.620 1.00 38.84 241 GLN A N 1
ATOM 1896 C CA . GLN A 1 241 ? 8.391 38.833 12.977 1.00 38.84 241 GLN A CA 1
ATOM 1897 C C . GLN A 1 241 ? 9.569 38.926 13.960 1.00 38.84 241 GLN A C 1
ATOM 1899 O O . GLN A 1 241 ? 9.378 38.801 15.163 1.00 38.84 241 GLN A O 1
ATOM 1904 N N . SER A 1 242 ? 10.789 39.179 13.465 1.00 40.16 242 SER A N 1
ATOM 1905 C CA . SER A 1 242 ? 11.958 39.448 14.327 1.00 40.16 242 SER A CA 1
ATOM 1906 C C . SER A 1 242 ? 12.749 40.712 13.957 1.00 40.16 242 SER A C 1
ATOM 1908 O O . SER A 1 242 ? 13.906 40.853 14.347 1.00 40.16 242 SER A O 1
ATOM 1910 N N . GLN A 1 243 ? 12.134 41.659 13.243 1.00 40.84 243 GLN A N 1
ATOM 1911 C CA . GLN A 1 243 ? 12.687 43.004 13.030 1.00 40.84 243 GLN A CA 1
ATOM 1912 C C . GLN A 1 243 ? 11.624 44.071 13.311 1.00 40.84 243 GLN A C 1
ATOM 1914 O O . GLN A 1 243 ? 11.203 44.802 12.424 1.00 40.84 243 GLN A O 1
ATOM 1919 N N . ARG A 1 244 ? 11.135 44.132 14.553 1.00 41.22 244 ARG A N 1
ATOM 1920 C CA . ARG A 1 244 ? 10.391 45.302 15.051 1.00 41.22 244 ARG A CA 1
ATOM 1921 C C . ARG A 1 244 ? 10.435 45.398 16.577 1.00 41.22 244 ARG A C 1
ATOM 1923 O O . ARG A 1 244 ? 9.416 45.543 17.228 1.00 41.22 244 ARG A O 1
ATOM 1930 N N . THR A 1 245 ? 11.636 45.311 17.138 1.00 44.31 245 THR A N 1
ATOM 1931 C CA . THR A 1 245 ? 11.941 45.837 18.477 1.00 44.31 245 THR A CA 1
ATOM 1932 C C . THR A 1 245 ? 13.413 46.225 18.515 1.00 44.31 245 THR A C 1
ATOM 1934 O O . THR A 1 245 ? 14.265 45.417 18.883 1.00 44.31 245 THR A O 1
ATOM 1937 N N . LYS A 1 246 ? 13.700 47.447 18.078 1.00 37.97 246 LYS A N 1
ATOM 1938 C CA . LYS A 1 246 ? 14.693 48.334 18.680 1.00 37.97 246 LYS A CA 1
ATOM 1939 C C . LYS A 1 246 ? 14.161 49.750 18.558 1.00 37.97 246 LYS A C 1
ATOM 1941 O O . LYS A 1 246 ? 13.565 50.031 17.495 1.00 37.97 246 LYS A O 1
#